Protein AF-A0A942H7T0-F1 (afdb_monomer)

Mean predicted aligned error: 10.89 Å

Foldseek 3Di:
DDDPDVVVVVVVVVVVVVVVVVPPDDPPQQQQKDKDKALDPVVVLCCCQDQFHFPDWAWEWWQDPVRGIIIIIIGGTDGDPDPFGKDKDKFQAPVSVLCCQQCHDVRVQFDFPDKYKEWTPNQQPGIMMMIITTGDPDDRPPCPAFRKDKDKDFLVPPVVVLCVQQVCQPFWAWPDWEWEATHRIIMIITGTGPRDPDDDDHRDRKDKDKDQDPVVVSCCQNVPDPPDRDDDWYWYWYQDPVTIMIMIID

Radius of gyration: 22.3 Å; Cα contacts (8 Å, |Δi|>4): 471; chains: 1; bounding box: 74×63×41 Å

Nearest PDB structures (foldseek):
  1u8s-assembly1_A  TM=2.951E-01  e=4.169E+00  Vibrio cholerae

Sequence (250 aa):
MADNNPAKVEATMKGILLLFLLSSWPPTVNPVWQLAEYPTAAQVLKLLNSKTAPAQFYLATQKTSAGAVVFQVFYQAGVQLSSTPWQVRKAATVTEALDFVNSQGAFAKTPEKEFRICGDAAAIQTPSFWIFYHKYEGRTPEAAKGQWNWQCESFDRPVAVQGFLTRRRDQELLTDVEITGAGDKFHVFYRAPHLYDAPGMPSPVWHWLTRENATGLLEVLNAGHEKHTIQNFRIAAIPEPSGTAFYLFY

Secondary structure (DSSP, 8-state):
-----HHHHHHHHHHHHHHHHHT---------EEEEEESSHHHHHHHHTSTT--SEEEEEEEE-TTS-EEEEEEEE-S----SSPEEEEEESSHHHHHHHHTT-GGGTT--EEEEEEEE-TT-SSS--EEEEEEEPSSS--TT--S-EEEEEEETT-HHHHHHHHHHGGGT---SEEEEEEETTEEEEEEE---TTS-TTPPPP---EEEESSHHHHHHHHHH-BTTB---S-EEEEEEETTEEEEEEE-

Solvent-accessible surface area (backbone atoms only — not comparable to full-atom values): 14127 Å² total; per-residue (Å²): 135,84,85,82,53,67,70,60,54,52,51,50,50,51,54,50,48,49,54,56,60,70,57,55,64,81,71,88,67,74,74,60,63,44,80,49,79,30,76,43,70,69,56,49,44,52,48,57,61,36,93,66,7,44,58,44,73,50,46,29,30,35,45,45,97,88,68,49,52,32,37,42,37,40,30,28,82,42,65,51,85,65,90,56,63,63,46,77,46,79,24,76,33,68,65,55,44,49,30,41,74,56,26,34,82,99,28,64,84,48,48,63,76,47,72,50,56,23,22,33,54,82,25,51,91,58,40,22,32,41,38,38,32,28,60,60,92,69,81,69,62,96,71,70,71,50,68,68,46,75,49,79,42,56,66,92,33,67,64,55,54,35,43,60,67,36,65,33,70,85,73,41,62,71,76,45,76,49,36,19,14,31,20,64,24,38,39,38,38,34,23,42,56,75,86,77,86,70,94,84,70,81,60,63,76,49,46,73,52,76,27,77,37,70,66,64,45,50,51,37,52,60,74,26,56,99,90,39,80,68,84,63,72,38,44,24,27,32,70,46,100,94,43,34,37,33,35,42,38,63

Structure (mmCIF, N/CA/C/O backbone):
data_AF-A0A942H7T0-F1
#
_entry.id   AF-A0A942H7T0-F1
#
loop_
_atom_site.group_PDB
_atom_site.id
_atom_site.type_symbol
_atom_site.label_atom_id
_atom_site.label_alt_id
_atom_site.label_comp_id
_atom_site.label_asym_id
_atom_site.label_entity_id
_atom_site.label_seq_id
_atom_site.pdbx_PDB_ins_code
_atom_site.Cartn_x
_atom_site.Cartn_y
_atom_site.Cartn_z
_atom_site.occupancy
_atom_site.B_iso_or_equiv
_atom_site.auth_seq_id
_atom_site.auth_comp_id
_atom_site.auth_asym_id
_atom_site.auth_atom_id
_atom_site.pdbx_PDB_model_num
ATOM 1 N N . MET A 1 1 ? 53.121 -42.197 -2.150 1.00 38.62 1 MET A N 1
ATOM 2 C CA . MET A 1 1 ? 52.903 -42.119 -3.609 1.00 38.62 1 MET A CA 1
ATOM 3 C C . MET A 1 1 ? 51.414 -41.921 -3.811 1.00 38.62 1 MET A C 1
ATOM 5 O O . MET A 1 1 ? 50.653 -42.772 -3.373 1.00 38.62 1 MET A O 1
ATOM 9 N N . ALA A 1 2 ? 51.006 -40.750 -4.298 1.00 40.69 2 ALA A N 1
ATOM 10 C CA . ALA A 1 2 ? 49.600 -40.433 -4.522 1.00 40.69 2 ALA A CA 1
ATOM 11 C C . ALA A 1 2 ? 49.153 -41.069 -5.843 1.00 40.69 2 ALA A C 1
ATOM 13 O O . ALA A 1 2 ? 49.783 -40.869 -6.880 1.00 40.69 2 ALA A O 1
ATOM 14 N N . ASP A 1 3 ? 48.106 -41.877 -5.758 1.00 38.75 3 ASP A N 1
ATOM 15 C CA . ASP A 1 3 ? 47.579 -42.709 -6.831 1.00 38.75 3 ASP A CA 1
ATOM 16 C C . ASP A 1 3 ? 46.723 -41.843 -7.778 1.00 38.75 3 ASP A C 1
ATOM 18 O O . ASP A 1 3 ? 45.501 -41.752 -7.658 1.00 38.75 3 ASP A O 1
ATOM 22 N N . ASN A 1 4 ? 47.384 -41.115 -8.683 1.00 50.03 4 ASN A N 1
ATOM 23 C CA . ASN A 1 4 ? 46.739 -40.275 -9.695 1.00 50.03 4 ASN A CA 1
ATOM 24 C C . ASN A 1 4 ? 46.276 -41.138 -10.873 1.00 50.03 4 ASN A C 1
ATOM 26 O O . ASN A 1 4 ? 46.884 -41.135 -11.941 1.00 50.03 4 ASN A O 1
ATOM 30 N N . ASN A 1 5 ? 45.196 -41.895 -10.674 1.00 52.47 5 ASN A N 1
ATOM 31 C CA . ASN A 1 5 ? 44.575 -42.659 -11.750 1.00 52.47 5 ASN A CA 1
ATOM 32 C C . ASN A 1 5 ? 43.672 -41.730 -12.598 1.00 52.47 5 ASN A C 1
ATOM 34 O O . ASN A 1 5 ? 42.622 -41.296 -12.107 1.00 52.47 5 ASN A O 1
ATOM 38 N N . PRO A 1 6 ? 44.035 -41.415 -13.858 1.00 53.34 6 PRO A N 1
ATOM 39 C CA . PRO A 1 6 ? 43.314 -40.451 -14.694 1.00 53.34 6 PRO A CA 1
ATOM 40 C C . PRO A 1 6 ? 41.853 -40.852 -14.950 1.00 53.34 6 PRO A C 1
ATOM 42 O O . PRO A 1 6 ? 40.989 -39.983 -15.042 1.00 53.34 6 PRO A O 1
ATOM 45 N N . ALA A 1 7 ? 41.537 -42.152 -14.935 1.00 57.25 7 ALA A N 1
ATOM 46 C CA . ALA A 1 7 ? 40.170 -42.650 -15.095 1.00 57.25 7 ALA A CA 1
ATOM 47 C C . ALA A 1 7 ? 39.246 -42.284 -13.913 1.00 57.25 7 ALA A C 1
ATOM 49 O O . ALA A 1 7 ? 38.051 -42.053 -14.101 1.00 57.25 7 ALA A O 1
ATOM 50 N N . LYS A 1 8 ? 39.790 -42.176 -12.690 1.00 49.25 8 LYS A N 1
ATOM 51 C CA . LYS A 1 8 ? 39.036 -41.713 -11.509 1.00 49.25 8 LYS A CA 1
ATOM 52 C C . LYS A 1 8 ? 38.768 -40.211 -11.565 1.00 49.25 8 LYS A C 1
ATOM 54 O O . LYS A 1 8 ? 37.687 -39.777 -11.169 1.00 49.25 8 LYS A O 1
ATOM 59 N N . VAL A 1 9 ? 39.720 -39.427 -12.073 1.00 55.41 9 VAL A N 1
ATOM 60 C CA . VAL A 1 9 ? 39.567 -37.973 -12.244 1.00 55.41 9 VAL A CA 1
ATOM 61 C C . VAL A 1 9 ? 38.508 -37.672 -13.306 1.00 55.41 9 VAL A C 1
ATOM 63 O O . VAL A 1 9 ? 37.641 -36.831 -13.085 1.00 55.41 9 VAL A O 1
ATOM 66 N N . GLU A 1 10 ? 38.499 -38.425 -14.406 1.00 51.53 10 GLU A N 1
ATOM 67 C CA . GLU A 1 10 ? 37.531 -38.253 -15.490 1.00 51.53 10 GLU A CA 1
ATOM 68 C C . GLU A 1 10 ? 36.105 -38.672 -15.086 1.00 51.53 10 GLU A C 1
ATOM 70 O O . GLU A 1 10 ? 35.141 -37.978 -15.408 1.00 51.53 10 GLU A O 1
ATOM 75 N N . ALA A 1 11 ? 35.957 -39.756 -14.313 1.00 55.91 11 ALA A N 1
ATOM 76 C CA . ALA A 1 11 ? 34.667 -40.167 -13.753 1.00 55.91 11 ALA A CA 1
ATOM 77 C C . ALA A 1 11 ? 34.132 -39.157 -12.722 1.00 55.91 11 ALA A C 1
ATOM 79 O O . ALA A 1 11 ? 32.937 -38.858 -12.707 1.00 55.91 11 ALA A O 1
ATOM 80 N N . THR A 1 12 ? 35.020 -38.579 -11.905 1.00 58.41 12 THR A N 1
ATOM 81 C CA . THR A 1 12 ? 34.663 -37.540 -10.926 1.00 58.41 12 THR A CA 1
ATOM 82 C C . THR A 1 12 ? 34.262 -36.238 -11.628 1.00 58.41 12 THR A C 1
ATOM 84 O O . THR A 1 12 ? 33.247 -35.644 -11.276 1.00 58.41 12 THR A O 1
ATOM 87 N N . MET A 1 13 ? 34.978 -35.831 -12.685 1.00 47.53 13 MET A N 1
ATOM 88 C CA . MET A 1 13 ? 34.599 -34.675 -13.507 1.00 47.53 13 MET A CA 1
ATOM 89 C C . MET A 1 13 ? 33.275 -34.893 -14.240 1.00 47.53 13 MET A C 1
ATOM 91 O O . MET A 1 13 ? 32.454 -33.984 -14.249 1.00 47.53 13 MET A O 1
ATOM 95 N N . LYS A 1 14 ? 33.023 -36.081 -14.806 1.00 54.31 14 LYS A N 1
ATOM 96 C CA . LYS A 1 14 ? 31.743 -36.406 -15.461 1.00 54.31 14 LYS A CA 1
ATOM 97 C C . LYS A 1 14 ? 30.576 -36.430 -14.468 1.00 54.31 14 LYS A C 1
ATOM 99 O O . LYS A 1 14 ? 29.505 -35.934 -14.799 1.00 54.31 14 LYS A O 1
ATOM 104 N N . GLY A 1 15 ? 30.791 -36.921 -13.244 1.00 51.12 15 GLY A N 1
ATOM 105 C CA . GLY A 1 15 ? 29.797 -36.873 -12.165 1.00 51.12 15 GLY A CA 1
ATOM 106 C C . GLY A 1 15 ? 29.480 -35.449 -11.694 1.00 51.12 15 GLY A C 1
ATOM 107 O O . GLY A 1 15 ? 28.312 -35.107 -11.522 1.00 51.12 15 GLY A O 1
ATOM 108 N N . ILE A 1 16 ? 30.499 -34.592 -11.561 1.00 56.66 16 ILE A N 1
ATOM 109 C CA . ILE A 1 16 ? 30.331 -33.171 -11.212 1.00 56.66 16 ILE A CA 1
ATOM 110 C C . ILE A 1 16 ? 29.647 -32.411 -12.357 1.00 56.66 16 ILE A C 1
ATOM 112 O O . ILE A 1 16 ? 28.738 -31.626 -12.104 1.00 56.66 16 ILE A O 1
ATOM 116 N N . LEU A 1 17 ? 30.005 -32.683 -13.616 1.00 47.41 17 LEU A N 1
ATOM 117 C CA . LEU A 1 17 ? 29.359 -32.061 -14.774 1.00 47.41 17 LEU A CA 1
ATOM 118 C C . LEU A 1 17 ? 27.881 -32.467 -14.886 1.00 47.41 17 LEU A C 1
ATOM 120 O O . LEU A 1 17 ? 27.054 -31.627 -15.220 1.00 47.41 17 LEU A O 1
ATOM 124 N N . LEU A 1 18 ? 27.529 -33.718 -14.559 1.00 47.00 18 LEU A N 1
ATOM 125 C CA . LEU A 1 18 ? 26.137 -34.181 -14.530 1.00 47.00 18 LEU A CA 1
ATOM 126 C C . LEU A 1 18 ? 25.330 -33.493 -13.416 1.00 47.00 18 LEU A C 1
ATOM 128 O O . LEU A 1 18 ? 24.175 -33.143 -13.630 1.00 47.00 18 LEU A O 1
ATOM 132 N N . LEU A 1 19 ? 25.944 -33.237 -12.256 1.00 50.59 19 LEU A N 1
ATOM 133 C CA . LEU A 1 19 ? 25.347 -32.454 -11.167 1.00 50.59 19 LEU A CA 1
ATOM 134 C C . LEU A 1 19 ? 25.163 -30.975 -11.543 1.00 50.59 19 LEU A C 1
ATOM 136 O O . LEU A 1 19 ? 24.131 -30.401 -11.211 1.00 50.59 19 LEU A O 1
ATOM 140 N N . PHE A 1 20 ? 26.100 -30.383 -12.293 1.00 49.72 20 PHE A N 1
ATOM 141 C CA . PHE A 1 20 ? 25.974 -29.010 -12.802 1.00 49.72 20 PHE A CA 1
ATOM 142 C C . PHE A 1 20 ? 24.971 -28.878 -13.964 1.00 49.72 20 PHE A C 1
ATOM 144 O O . PHE A 1 20 ? 24.304 -27.851 -14.097 1.00 49.72 20 PHE A O 1
ATOM 151 N N . LEU A 1 21 ? 24.824 -29.917 -14.791 1.00 46.94 21 LEU A N 1
ATOM 152 C CA . LEU A 1 21 ? 23.856 -29.957 -15.893 1.00 46.94 21 LEU A CA 1
ATOM 153 C C . LEU A 1 21 ? 22.440 -30.324 -15.423 1.00 46.94 21 LEU A C 1
ATOM 155 O O . LEU A 1 21 ? 21.484 -29.880 -16.045 1.00 46.94 21 LEU A O 1
ATOM 159 N N . LEU A 1 22 ? 22.290 -31.064 -14.316 1.00 47.03 22 LEU A N 1
ATOM 160 C CA . LEU A 1 22 ? 21.006 -31.270 -13.622 1.00 47.03 22 LEU A CA 1
ATOM 161 C C . LEU A 1 22 ? 20.643 -30.108 -12.684 1.00 47.03 22 LEU A C 1
ATOM 163 O O . LEU A 1 22 ? 19.479 -29.961 -12.324 1.00 47.03 22 LEU A O 1
ATOM 167 N N . SER A 1 23 ? 21.604 -29.242 -12.335 1.00 41.25 23 SER A N 1
ATOM 168 C CA . SER A 1 23 ? 21.331 -27.900 -11.803 1.00 41.25 23 SER A CA 1
ATOM 169 C C . SER A 1 23 ? 21.045 -26.879 -12.908 1.00 41.25 23 SER A C 1
ATOM 171 O O . SER A 1 23 ? 21.189 -25.675 -12.688 1.00 41.25 23 SER A O 1
ATOM 173 N N . SER A 1 24 ? 20.670 -27.350 -14.106 1.00 39.69 24 SER A N 1
ATOM 174 C CA . SER A 1 24 ? 20.042 -26.539 -15.144 1.00 39.69 24 SER A CA 1
ATOM 175 C C . SER A 1 24 ? 18.963 -25.691 -14.495 1.00 39.69 24 SER A C 1
ATOM 177 O O . SER A 1 24 ? 17.989 -26.271 -14.029 1.00 39.69 24 SER A O 1
ATOM 179 N N . TRP A 1 25 ? 19.226 -24.378 -14.450 1.00 39.31 25 TRP A N 1
ATOM 180 C CA . TRP A 1 25 ? 18.348 -23.254 -14.122 1.00 39.31 25 TRP A CA 1
ATOM 181 C C . TRP A 1 25 ? 17.272 -23.558 -13.073 1.00 39.31 25 TRP A C 1
ATOM 183 O O . TRP A 1 25 ? 16.400 -24.377 -13.361 1.00 39.31 25 TRP A O 1
ATOM 193 N N . PRO A 1 26 ? 17.201 -22.859 -11.915 1.00 41.53 26 PRO A N 1
ATOM 194 C CA . PRO A 1 26 ? 15.961 -22.933 -11.153 1.00 41.53 26 PRO A CA 1
ATOM 195 C C . PRO A 1 26 ? 14.835 -22.654 -12.157 1.00 41.53 26 PRO A C 1
ATOM 197 O O . PRO A 1 26 ? 14.952 -21.666 -12.898 1.00 41.53 26 PRO A O 1
ATOM 200 N N . PRO A 1 27 ? 13.814 -23.534 -12.281 1.00 40.66 27 PRO A N 1
ATOM 201 C CA . PRO A 1 27 ? 12.645 -23.164 -13.053 1.00 40.66 27 PRO A CA 1
ATOM 202 C C . PRO A 1 27 ? 12.274 -21.773 -12.559 1.00 40.66 27 PRO A C 1
ATOM 204 O O . PRO A 1 27 ? 12.445 -21.482 -11.372 1.00 40.66 27 PRO A O 1
ATOM 207 N N . THR A 1 28 ? 11.883 -20.878 -13.454 1.00 42.56 28 THR A N 1
ATOM 208 C CA . THR A 1 28 ? 11.327 -19.582 -13.077 1.00 42.56 28 THR A CA 1
ATOM 209 C C . THR A 1 28 ? 10.056 -19.885 -12.282 1.00 42.56 28 THR A C 1
ATOM 211 O O . THR A 1 28 ? 8.956 -19.939 -12.822 1.00 42.56 28 THR A O 1
ATOM 214 N N . VAL A 1 29 ? 10.221 -20.241 -11.007 1.00 53.09 29 VAL A N 1
ATOM 215 C CA . VAL A 1 29 ? 9.149 -20.537 -10.080 1.00 53.09 29 VAL A CA 1
ATOM 216 C C . VAL A 1 29 ? 8.538 -19.177 -9.870 1.00 53.09 29 VAL A C 1
ATOM 218 O O . VAL A 1 29 ? 9.183 -18.288 -9.309 1.00 53.09 29 VAL A O 1
ATOM 221 N N . ASN A 1 30 ? 7.333 -18.994 -10.407 1.00 58.78 30 ASN A N 1
ATOM 222 C CA . ASN A 1 30 ? 6.549 -17.814 -10.103 1.00 58.78 30 ASN A CA 1
ATOM 223 C C . ASN A 1 30 ? 6.570 -17.652 -8.583 1.00 58.78 30 ASN A C 1
ATOM 225 O O . ASN A 1 30 ? 6.281 -18.618 -7.866 1.00 58.78 30 ASN A O 1
ATOM 229 N N . PRO A 1 31 ? 6.992 -16.489 -8.078 1.00 70.94 31 PRO A N 1
ATOM 230 C CA . PRO A 1 31 ? 7.133 -16.337 -6.653 1.00 70.94 31 PRO A CA 1
ATOM 231 C C . PRO A 1 31 ? 5.746 -16.458 -6.020 1.00 70.94 31 PRO A C 1
ATOM 233 O O . PRO A 1 31 ? 4.804 -15.773 -6.416 1.00 70.94 31 PRO A O 1
ATOM 236 N N . VAL A 1 32 ? 5.617 -17.387 -5.073 1.00 87.25 32 VAL A N 1
ATOM 237 C CA . VAL A 1 32 ? 4.335 -17.690 -4.437 1.00 87.25 32 VAL A CA 1
ATOM 238 C C . VAL A 1 32 ? 4.041 -16.609 -3.408 1.00 87.25 32 VAL A C 1
ATOM 240 O O . VAL A 1 32 ? 4.730 -16.491 -2.389 1.00 87.25 32 VAL A O 1
ATOM 243 N N . TRP A 1 33 ? 3.008 -15.824 -3.686 1.00 92.12 33 TRP A N 1
ATOM 244 C CA . TRP A 1 33 ? 2.463 -14.840 -2.772 1.00 92.12 33 TRP A CA 1
ATOM 245 C C . TRP A 1 33 ? 1.631 -15.524 -1.691 1.00 92.12 33 TRP A C 1
ATOM 247 O O . TRP A 1 33 ? 0.900 -16.488 -1.935 1.00 92.12 33 TRP A O 1
ATOM 257 N N . GLN A 1 34 ? 1.726 -14.979 -0.487 1.00 94.31 34 GLN A N 1
ATOM 258 C CA . GLN A 1 34 ? 0.955 -15.339 0.692 1.00 94.31 34 GLN A CA 1
ATOM 259 C C . GLN A 1 34 ? 0.197 -14.108 1.185 1.00 94.31 34 GLN A C 1
ATOM 261 O O . GLN A 1 34 ? 0.594 -12.972 0.918 1.00 94.31 34 GLN A O 1
ATOM 266 N N . LEU A 1 35 ? -0.890 -14.344 1.913 1.00 95.94 35 LEU A N 1
ATOM 267 C CA . LEU A 1 35 ? -1.692 -13.307 2.547 1.00 95.94 35 LEU A CA 1
ATOM 268 C C . LEU A 1 35 ? -1.713 -13.550 4.053 1.00 95.94 35 LEU A C 1
ATOM 270 O O . LEU A 1 35 ? -2.002 -14.660 4.499 1.00 95.94 35 LEU A O 1
ATOM 274 N N . ALA A 1 36 ? -1.433 -12.505 4.821 1.00 95.44 36 ALA A N 1
ATOM 275 C CA . ALA A 1 36 ? -1.623 -12.494 6.262 1.00 95.44 36 ALA A CA 1
ATOM 276 C C . ALA A 1 36 ? -2.422 -11.263 6.680 1.00 95.44 36 ALA A C 1
ATOM 278 O O . ALA A 1 36 ? -2.250 -10.175 6.130 1.00 95.44 36 ALA A O 1
ATOM 279 N N . GLU A 1 37 ? -3.263 -11.447 7.691 1.00 96.00 37 GLU A N 1
ATOM 280 C CA . GLU A 1 37 ? -4.061 -10.383 8.282 1.00 96.00 37 GLU A CA 1
ATOM 281 C C . GLU A 1 37 ? -3.507 -10.021 9.660 1.00 96.00 37 GLU A C 1
ATOM 283 O O . GLU A 1 37 ? -3.249 -10.898 10.490 1.00 96.00 37 GLU A O 1
ATOM 288 N N . TYR A 1 38 ? -3.344 -8.722 9.916 1.00 96.62 38 TYR A N 1
ATOM 289 C CA . TYR A 1 38 ? -2.887 -8.217 11.206 1.00 96.62 38 TYR A CA 1
ATOM 290 C C . TYR A 1 38 ? -3.786 -7.091 11.728 1.00 96.62 38 TYR A C 1
ATOM 292 O O . TYR A 1 38 ? -3.994 -6.104 11.029 1.00 96.62 38 TYR A O 1
ATOM 300 N N . PRO A 1 39 ? -4.260 -7.144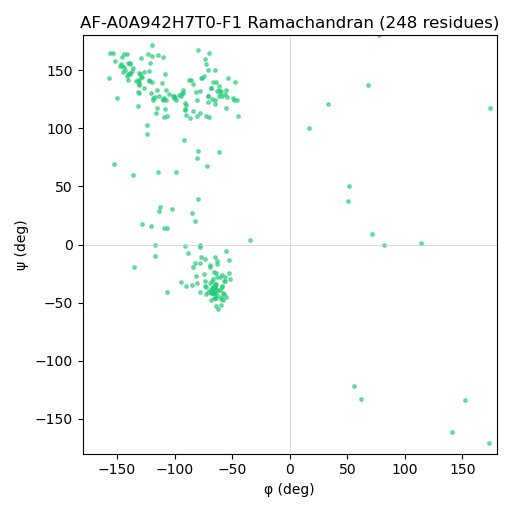 12.983 1.00 95.38 39 PRO A N 1
ATOM 301 C CA . PRO A 1 39 ? -5.057 -6.074 13.586 1.00 95.38 39 PRO A CA 1
ATOM 302 C C . PRO A 1 39 ? -4.278 -4.782 13.869 1.00 95.38 39 PRO A C 1
ATOM 304 O O . PRO A 1 39 ? -4.888 -3.747 14.117 1.00 95.38 39 PRO A O 1
ATOM 307 N N . THR A 1 40 ? -2.939 -4.809 13.904 1.00 96.06 40 THR A N 1
ATOM 308 C CA . THR A 1 40 ? -2.143 -3.617 14.239 1.00 96.06 40 THR A CA 1
ATOM 309 C C . THR A 1 40 ? -0.853 -3.520 13.436 1.00 96.06 40 THR A C 1
ATOM 311 O O . THR A 1 40 ? -0.211 -4.524 13.124 1.00 96.06 40 THR A O 1
ATOM 314 N N . ALA A 1 41 ? -0.405 -2.284 13.199 1.00 95.81 41 ALA A N 1
ATOM 315 C CA . ALA A 1 41 ? 0.883 -2.000 12.571 1.00 95.81 41 ALA A CA 1
ATOM 316 C C . ALA A 1 41 ? 2.072 -2.614 13.337 1.00 95.81 41 ALA A C 1
ATOM 318 O O . ALA A 1 41 ? 3.056 -3.031 12.733 1.00 95.81 41 ALA A O 1
ATOM 319 N N . ALA A 1 42 ? 1.975 -2.729 14.666 1.00 96.38 42 ALA A N 1
ATOM 320 C CA . ALA A 1 42 ? 3.005 -3.362 15.488 1.00 96.38 42 ALA A CA 1
ATOM 321 C C . ALA A 1 42 ? 3.160 -4.862 15.185 1.00 96.38 42 ALA A C 1
ATOM 323 O O . ALA A 1 42 ? 4.273 -5.389 15.204 1.00 96.38 42 ALA A O 1
ATOM 324 N N . GLN A 1 43 ? 2.063 -5.560 14.879 1.00 97.12 43 GLN A N 1
ATOM 325 C CA . GLN A 1 43 ? 2.132 -6.966 14.483 1.00 97.12 43 GLN A CA 1
ATOM 326 C C . GLN A 1 43 ? 2.686 -7.135 13.066 1.00 97.12 43 GLN A C 1
ATOM 328 O O . GLN A 1 43 ? 3.489 -8.042 12.849 1.00 97.12 43 GLN A O 1
ATOM 333 N N . VAL A 1 44 ? 2.364 -6.216 12.147 1.00 96.44 44 VAL A N 1
ATOM 334 C CA . VAL A 1 44 ? 3.025 -6.151 10.833 1.00 96.44 44 VAL A CA 1
ATOM 335 C C . VAL A 1 44 ? 4.535 -5.968 11.016 1.00 96.44 44 VAL A C 1
ATOM 337 O O . VAL A 1 44 ? 5.314 -6.743 10.474 1.00 96.44 44 VAL A O 1
ATOM 340 N N . LEU A 1 45 ? 4.977 -5.035 11.869 1.00 94.88 45 LEU A N 1
ATOM 341 C CA . LEU A 1 45 ? 6.405 -4.862 12.171 1.00 94.88 45 LEU A CA 1
ATOM 342 C C . LEU A 1 45 ? 7.060 -6.113 12.758 1.00 94.88 45 LEU A C 1
ATOM 344 O O . LEU A 1 45 ? 8.224 -6.382 12.466 1.00 94.88 45 LEU A O 1
ATOM 348 N N . LYS A 1 46 ? 6.338 -6.884 13.577 1.00 93.94 46 LYS A N 1
ATOM 349 C CA . LYS A 1 46 ? 6.848 -8.151 14.108 1.00 93.94 46 LYS A CA 1
ATOM 350 C C . LYS A 1 46 ? 7.100 -9.167 12.991 1.00 93.94 46 LYS A C 1
ATOM 352 O O . LYS A 1 46 ? 8.107 -9.866 13.060 1.00 93.94 46 LYS A O 1
ATOM 357 N N . LEU A 1 47 ? 6.233 -9.238 11.976 1.00 92.44 47 LEU A N 1
ATOM 358 C CA . LEU A 1 47 ? 6.468 -10.055 10.779 1.00 92.44 47 LEU A CA 1
ATOM 359 C C . LEU A 1 47 ? 7.692 -9.546 10.005 1.00 92.44 47 LEU A C 1
ATOM 361 O O . LEU A 1 47 ? 8.611 -10.323 9.739 1.00 92.44 47 LEU A O 1
ATOM 365 N N . LEU A 1 48 ? 7.713 -8.250 9.679 1.00 91.69 48 LEU A N 1
ATOM 366 C CA . LEU A 1 48 ? 8.746 -7.634 8.837 1.00 91.69 48 LEU A CA 1
ATOM 367 C C . LEU A 1 48 ? 10.150 -7.680 9.457 1.00 91.69 48 LEU A C 1
ATOM 369 O O . LEU A 1 48 ? 11.137 -7.654 8.734 1.00 91.69 48 LEU A O 1
ATOM 373 N N . ASN A 1 49 ? 10.246 -7.778 10.784 1.00 90.88 49 ASN A N 1
ATOM 374 C CA . ASN A 1 49 ? 11.508 -7.887 11.522 1.00 90.88 49 ASN A CA 1
ATOM 375 C C . ASN A 1 49 ? 11.765 -9.300 12.077 1.00 90.88 49 ASN A C 1
ATOM 377 O O . ASN A 1 49 ? 12.598 -9.486 12.967 1.00 90.88 49 ASN A O 1
ATOM 381 N N . SER A 1 50 ? 11.020 -10.305 11.612 1.00 88.50 50 SER A N 1
ATOM 382 C CA . SER A 1 50 ? 11.200 -11.688 12.056 1.00 88.50 50 SER A CA 1
ATOM 383 C C . SER A 1 50 ? 12.382 -12.370 11.357 1.00 88.50 50 SER A C 1
ATOM 385 O O . SER A 1 50 ? 12.878 -11.920 10.330 1.00 88.50 50 SER A O 1
ATOM 387 N N . LYS A 1 51 ? 12.805 -13.533 11.872 1.00 82.44 51 LYS A N 1
ATOM 388 C CA . LYS A 1 51 ? 13.796 -14.392 11.191 1.00 82.44 51 LYS A CA 1
ATOM 389 C C . LYS A 1 51 ? 13.305 -14.932 9.841 1.00 82.44 51 LYS A C 1
ATOM 391 O O . LYS A 1 51 ? 14.108 -15.415 9.054 1.00 82.44 51 LYS A O 1
ATOM 396 N N . THR A 1 52 ? 11.999 -14.869 9.599 1.00 82.62 52 THR A N 1
ATOM 397 C CA . THR A 1 52 ? 11.327 -15.263 8.356 1.00 82.62 52 THR A CA 1
ATOM 398 C C . THR A 1 52 ? 10.743 -14.031 7.656 1.00 82.62 52 THR A C 1
ATOM 400 O O . THR A 1 52 ? 9.661 -14.111 7.076 1.00 82.62 52 THR A O 1
ATOM 403 N N . ALA A 1 53 ? 11.402 -12.872 7.797 1.00 85.50 53 ALA A N 1
ATOM 404 C CA . ALA A 1 53 ? 10.958 -11.612 7.215 1.00 85.50 53 ALA A CA 1
ATOM 405 C C . ALA A 1 53 ? 10.778 -11.748 5.696 1.00 85.50 53 ALA A C 1
ATOM 407 O O . ALA A 1 53 ? 11.711 -12.208 5.028 1.00 85.50 53 ALA A O 1
ATOM 408 N N . PRO A 1 54 ? 9.627 -11.326 5.142 1.00 88.62 54 PRO A N 1
ATOM 409 C CA . PRO A 1 54 ? 9.357 -11.469 3.721 1.00 88.62 54 PRO A CA 1
ATOM 410 C C . PRO A 1 54 ? 10.450 -10.882 2.832 1.00 88.62 54 PRO A C 1
ATOM 412 O O . PRO A 1 54 ? 10.982 -9.821 3.136 1.00 88.62 54 PRO A O 1
ATOM 415 N N . ALA A 1 55 ? 10.736 -11.533 1.701 1.00 86.19 55 ALA A N 1
ATOM 416 C CA . ALA A 1 55 ? 11.644 -10.974 0.694 1.00 86.19 55 ALA A CA 1
ATOM 417 C C . ALA A 1 55 ? 11.032 -9.753 -0.012 1.00 86.19 55 ALA A C 1
ATOM 419 O O . ALA A 1 55 ? 11.743 -8.828 -0.395 1.00 86.19 55 ALA A O 1
ATOM 420 N N . GLN A 1 56 ? 9.710 -9.774 -0.181 1.00 88.75 56 GLN A N 1
ATOM 421 C CA . GLN A 1 56 ? 8.906 -8.683 -0.714 1.00 88.75 56 GLN A CA 1
ATOM 422 C C . GLN A 1 56 ? 7.560 -8.662 -0.005 1.00 88.75 56 GLN A C 1
ATOM 424 O O . GLN A 1 56 ? 7.028 -9.715 0.359 1.00 88.75 56 GLN A O 1
ATOM 429 N N . PHE A 1 57 ? 6.989 -7.471 0.148 1.00 92.75 57 PHE A N 1
ATOM 430 C CA . PHE A 1 57 ? 5.627 -7.322 0.632 1.00 92.75 57 PHE A CA 1
ATOM 431 C C . PHE A 1 57 ? 4.960 -6.048 0.108 1.00 92.75 57 PHE A C 1
ATOM 433 O O . PHE A 1 57 ? 5.620 -5.066 -0.248 1.00 92.75 57 PHE A O 1
ATOM 440 N N . TYR A 1 58 ? 3.632 -6.089 0.120 1.00 94.38 58 TYR A N 1
ATOM 441 C CA . TYR A 1 58 ? 2.724 -4.985 -0.141 1.00 94.38 58 TYR A CA 1
ATOM 442 C C . TYR A 1 58 ? 1.608 -5.001 0.898 1.00 94.38 58 TYR A C 1
ATOM 444 O O . TYR A 1 58 ? 1.268 -6.045 1.463 1.00 94.38 58 TYR A O 1
ATOM 452 N N . LEU A 1 59 ? 1.062 -3.824 1.178 1.00 94.69 59 LEU A N 1
ATOM 453 C CA . LEU A 1 59 ? 0.146 -3.610 2.285 1.00 94.69 59 LEU A CA 1
ATOM 454 C C . LEU A 1 59 ? -1.112 -2.916 1.789 1.00 94.69 59 LEU A C 1
ATOM 456 O O . LEU A 1 59 ? -1.051 -2.000 0.977 1.00 94.69 59 LEU A O 1
ATOM 460 N N . ALA A 1 60 ? -2.233 -3.288 2.377 1.00 95.69 60 ALA A N 1
ATOM 461 C CA . ALA A 1 60 ? -3.473 -2.542 2.303 1.00 95.69 60 ALA A CA 1
ATOM 462 C C . ALA A 1 60 ? -4.126 -2.550 3.684 1.00 95.69 60 ALA A C 1
ATOM 464 O O . ALA A 1 60 ? -3.873 -3.453 4.482 1.00 95.69 60 ALA A O 1
ATOM 465 N N . THR A 1 61 ? -4.969 -1.565 3.984 1.00 94.69 61 THR A N 1
ATOM 466 C CA . THR A 1 61 ? -5.855 -1.667 5.147 1.00 94.69 61 THR A CA 1
ATOM 467 C C . THR A 1 61 ? -7.286 -1.871 4.691 1.00 94.69 61 THR A C 1
ATOM 469 O O . THR A 1 61 ? -7.705 -1.388 3.642 1.00 94.69 61 THR A O 1
ATOM 472 N N . GLN A 1 62 ? -8.032 -2.620 5.487 1.00 91.94 62 GLN A N 1
ATOM 473 C CA . GLN A 1 62 ? -9.427 -2.931 5.245 1.00 91.94 62 GLN A CA 1
ATOM 474 C C . GLN A 1 62 ? -10.217 -2.661 6.512 1.00 91.94 62 GLN A C 1
ATOM 476 O O . GLN A 1 62 ? -9.772 -2.997 7.609 1.00 91.94 62 GLN A O 1
ATOM 481 N N . LYS A 1 63 ? -11.418 -2.105 6.352 1.00 88.38 63 LYS A N 1
ATOM 482 C CA . LYS A 1 63 ? -12.411 -2.080 7.421 1.00 88.38 63 LYS A CA 1
ATOM 483 C C . LYS A 1 63 ? -13.283 -3.326 7.290 1.00 88.38 63 LYS A C 1
ATOM 485 O O . LYS A 1 63 ? -13.943 -3.522 6.272 1.00 88.38 63 LYS A O 1
ATOM 490 N N . THR A 1 64 ? -13.245 -4.198 8.289 1.00 85.44 64 THR A N 1
ATOM 491 C CA . THR A 1 64 ? -14.042 -5.428 8.313 1.00 85.44 64 THR A CA 1
ATOM 492 C C . THR A 1 64 ? -15.522 -5.104 8.506 1.00 85.44 64 THR A C 1
ATOM 494 O O . THR A 1 64 ? -15.887 -4.006 8.933 1.00 85.44 64 THR A O 1
ATOM 497 N N . SER A 1 65 ? -16.397 -6.078 8.245 1.00 82.25 65 SER A N 1
ATOM 498 C CA . SER A 1 65 ? -17.839 -5.949 8.501 1.00 82.25 65 SER A CA 1
ATOM 499 C C . SER A 1 65 ? -18.165 -5.669 9.975 1.00 82.25 65 SER A C 1
ATOM 501 O O . SER A 1 65 ? -19.161 -5.017 10.271 1.00 82.25 65 SER A O 1
ATOM 503 N N . ALA A 1 66 ? -17.293 -6.090 10.898 1.00 84.31 66 ALA A N 1
ATOM 504 C CA . ALA A 1 66 ? -17.370 -5.770 12.324 1.00 84.31 66 ALA A CA 1
ATOM 505 C C . ALA A 1 66 ? -16.870 -4.349 12.668 1.00 84.31 66 ALA A C 1
ATOM 507 O O . ALA A 1 66 ? -16.861 -3.957 13.832 1.00 84.31 66 ALA A O 1
ATOM 508 N N . GLY A 1 67 ? -16.423 -3.575 11.675 1.00 83.56 67 GLY A N 1
ATOM 509 C CA . GLY A 1 67 ? -15.928 -2.208 11.832 1.00 83.56 67 GLY A CA 1
ATOM 510 C C . GLY A 1 67 ? -14.473 -2.093 12.289 1.00 83.56 67 GLY A C 1
ATOM 511 O O . GLY A 1 67 ? -13.981 -0.970 12.411 1.00 83.56 67 GLY A O 1
ATOM 512 N N . ALA A 1 68 ? -13.776 -3.211 12.512 1.00 88.94 68 ALA A N 1
ATOM 513 C CA . ALA A 1 68 ? -12.357 -3.217 12.857 1.00 88.94 68 ALA A CA 1
ATOM 514 C C . ALA A 1 68 ? -11.496 -2.909 11.627 1.00 88.94 68 ALA A C 1
ATOM 516 O O . ALA A 1 68 ? -11.823 -3.331 10.521 1.00 88.94 68 ALA A O 1
ATOM 517 N N . VAL A 1 69 ? -10.381 -2.206 11.817 1.00 90.81 69 VAL A N 1
ATOM 518 C CA . VAL A 1 69 ? -9.381 -2.024 10.759 1.00 90.81 69 VAL A CA 1
ATOM 519 C C . VAL A 1 69 ? -8.317 -3.101 10.880 1.00 90.81 69 VAL A C 1
ATOM 521 O O . VAL A 1 69 ? -7.767 -3.311 11.960 1.00 90.81 69 VAL A O 1
ATOM 524 N N . VAL A 1 70 ? -8.022 -3.760 9.765 1.00 95.38 70 VAL A N 1
ATOM 525 C CA . VAL A 1 70 ? -6.986 -4.786 9.656 1.00 95.38 70 VAL A CA 1
ATOM 526 C C . VAL A 1 70 ? -6.029 -4.451 8.521 1.00 95.38 70 VAL A C 1
ATOM 528 O O . VAL A 1 70 ? -6.410 -3.848 7.518 1.00 95.38 70 VAL A O 1
ATOM 531 N N . PHE A 1 71 ? -4.772 -4.839 8.688 1.00 97.12 71 PHE A N 1
ATOM 532 C CA . PHE A 1 71 ? -3.739 -4.783 7.667 1.00 97.12 71 PHE A CA 1
ATOM 533 C C . PHE A 1 71 ? -3.749 -6.098 6.896 1.00 97.12 71 PHE A C 1
ATOM 535 O O . PHE A 1 71 ? -3.516 -7.154 7.482 1.00 97.12 71 PHE A O 1
ATOM 542 N N . GLN A 1 72 ? -3.976 -6.016 5.591 1.00 97.19 72 GLN A N 1
ATOM 543 C CA . GLN A 1 72 ? -3.772 -7.111 4.655 1.00 97.19 72 GLN A CA 1
ATOM 544 C C . GLN A 1 72 ? -2.341 -7.022 4.126 1.00 97.19 72 GLN A C 1
ATOM 546 O O . GLN A 1 72 ? -1.965 -6.037 3.485 1.00 97.19 72 GLN A O 1
ATOM 551 N N . VAL A 1 73 ? -1.531 -8.033 4.432 1.00 96.75 73 VAL A N 1
ATOM 552 C CA . VAL A 1 73 ? -0.122 -8.115 4.043 1.00 96.75 73 VAL A CA 1
ATOM 553 C C . VAL A 1 73 ? 0.017 -9.189 2.980 1.00 96.75 73 VAL A C 1
ATOM 555 O O . VAL A 1 73 ? -0.096 -10.379 3.271 1.00 96.75 73 VAL A O 1
ATOM 558 N N . PHE A 1 74 ? 0.282 -8.758 1.752 1.00 95.69 74 PHE A N 1
ATOM 559 C CA . PHE A 1 74 ? 0.628 -9.630 0.637 1.00 95.69 74 PHE A CA 1
ATOM 560 C C . PHE A 1 74 ? 2.137 -9.763 0.619 1.00 95.69 74 PHE A C 1
ATOM 562 O O . PHE A 1 74 ? 2.828 -8.750 0.532 1.00 95.69 74 PHE A O 1
ATOM 569 N N . TYR A 1 75 ? 2.669 -10.972 0.727 1.00 93.56 75 TYR A N 1
ATOM 570 C CA . TYR A 1 75 ? 4.108 -11.142 0.869 1.00 93.56 75 TYR A CA 1
ATOM 571 C C . TYR A 1 75 ? 4.640 -12.400 0.197 1.00 93.56 75 TYR A C 1
ATOM 573 O O . TYR A 1 75 ? 3.940 -13.398 0.053 1.00 93.56 75 TYR A O 1
ATOM 581 N N . GLN A 1 76 ? 5.910 -12.355 -0.188 1.00 90.38 76 GLN A N 1
ATOM 582 C CA . GLN A 1 76 ? 6.655 -13.516 -0.655 1.00 90.38 76 GLN A CA 1
ATOM 583 C C . GLN A 1 76 ? 7.536 -14.024 0.478 1.00 90.38 76 GLN A C 1
ATOM 585 O O . GLN A 1 76 ? 8.328 -13.269 1.056 1.00 90.38 76 GLN A O 1
ATOM 590 N N . ALA A 1 77 ? 7.403 -15.311 0.793 1.00 82.38 77 ALA A N 1
ATOM 591 C CA . ALA A 1 77 ? 8.279 -15.942 1.765 1.00 82.38 77 ALA A CA 1
ATOM 592 C C . ALA A 1 77 ? 9.731 -15.893 1.276 1.00 82.38 77 ALA A C 1
ATOM 594 O O . ALA A 1 77 ? 10.037 -16.144 0.112 1.00 82.38 77 ALA A O 1
ATOM 595 N N . GLY A 1 78 ? 10.629 -15.567 2.190 1.00 74.38 78 GLY A N 1
ATOM 596 C CA . GLY A 1 78 ? 12.053 -15.460 1.940 1.00 74.38 78 GLY A CA 1
ATOM 597 C C . GLY A 1 78 ? 12.732 -14.908 3.180 1.00 74.38 78 GLY A C 1
ATOM 598 O O . GLY A 1 78 ? 12.110 -14.823 4.235 1.00 74.38 78 GLY A O 1
ATOM 599 N N . VAL A 1 79 ? 14.008 -14.566 3.061 1.00 65.44 79 VAL A N 1
ATOM 600 C CA . VAL A 1 79 ? 14.734 -13.853 4.112 1.00 65.44 79 VAL A CA 1
ATOM 601 C C . VAL A 1 79 ? 15.298 -12.597 3.472 1.00 65.44 79 VAL A C 1
ATOM 603 O O . VAL A 1 79 ? 16.290 -12.663 2.744 1.00 65.44 79 VAL A O 1
ATOM 606 N N . GLN A 1 80 ? 14.663 -11.450 3.715 1.00 62.69 80 GLN A N 1
ATOM 607 C CA . GLN A 1 80 ? 15.288 -10.171 3.389 1.00 62.69 80 GLN A CA 1
ATOM 608 C C . GLN A 1 80 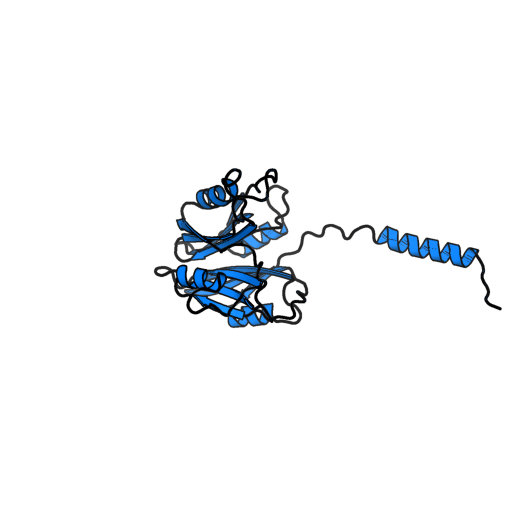? 16.403 -9.915 4.410 1.00 62.69 80 GLN A C 1
ATOM 610 O O . GLN A 1 80 ? 16.154 -9.679 5.588 1.00 62.69 80 GLN A O 1
ATOM 615 N N . LEU A 1 81 ? 17.656 -9.974 3.957 1.00 55.22 81 LEU A N 1
ATOM 616 C CA . LEU A 1 81 ? 18.854 -9.750 4.777 1.00 55.22 81 LEU A CA 1
ATOM 617 C C . LEU A 1 81 ? 19.134 -8.251 4.999 1.00 55.22 81 LEU A C 1
ATOM 619 O O . LEU A 1 81 ? 20.286 -7.820 4.939 1.00 55.22 81 LEU A O 1
ATOM 623 N N . SER A 1 82 ? 18.101 -7.426 5.201 1.00 63.53 82 SER A N 1
ATOM 624 C CA . SER A 1 82 ? 18.349 -6.029 5.566 1.00 63.53 82 SER A CA 1
ATOM 625 C C . SER A 1 82 ? 18.887 -5.985 6.994 1.00 63.53 82 SER A C 1
ATOM 627 O O . SER A 1 82 ? 18.247 -6.481 7.918 1.00 63.53 82 SER A O 1
ATOM 629 N N . SER A 1 83 ? 20.070 -5.398 7.183 1.00 67.50 83 SER A N 1
ATOM 630 C CA . SER A 1 83 ? 20.628 -5.163 8.519 1.00 67.50 83 SER A CA 1
ATOM 631 C C . SER A 1 83 ? 19.846 -4.101 9.292 1.00 67.50 83 SER A C 1
ATOM 633 O O . SER A 1 83 ? 19.945 -4.041 10.514 1.00 67.50 83 SER A O 1
ATOM 635 N N . THR A 1 84 ? 19.066 -3.273 8.591 1.00 79.44 84 THR A N 1
ATOM 636 C CA . THR A 1 84 ? 18.243 -2.232 9.197 1.00 79.44 84 THR A CA 1
ATOM 637 C C . THR A 1 84 ? 16.837 -2.767 9.462 1.00 79.44 84 THR A C 1
ATOM 639 O O . THR A 1 84 ? 16.228 -3.330 8.555 1.00 79.44 84 THR A O 1
ATOM 642 N N . PRO A 1 85 ? 16.277 -2.597 10.671 1.00 87.25 85 PRO A N 1
ATOM 643 C CA . PRO A 1 85 ? 14.909 -3.017 10.950 1.00 87.25 85 PRO A CA 1
ATOM 644 C C . PRO A 1 85 ? 13.891 -2.110 10.246 1.00 87.25 85 PRO A C 1
ATOM 646 O O . PRO A 1 85 ? 14.124 -0.912 10.044 1.00 87.25 85 PRO A O 1
ATOM 649 N N . TRP A 1 86 ? 12.740 -2.679 9.896 1.00 91.25 86 TRP A N 1
ATOM 650 C CA . TRP A 1 86 ? 11.548 -1.934 9.502 1.00 91.25 86 TRP A CA 1
ATOM 651 C C . TRP A 1 86 ? 11.000 -1.151 10.694 1.00 91.25 86 TRP A C 1
ATOM 653 O O . TRP A 1 86 ? 10.937 -1.653 11.820 1.00 91.25 86 TRP A O 1
ATOM 663 N N . GLN A 1 87 ? 10.557 0.071 10.426 1.00 92.56 87 GLN A N 1
ATOM 664 C CA . GLN A 1 87 ? 9.865 0.956 11.358 1.00 92.56 87 GLN A CA 1
ATOM 665 C C . GLN A 1 87 ? 8.512 1.355 10.772 1.00 92.56 87 GLN A C 1
ATOM 667 O O . GLN A 1 87 ? 8.270 1.166 9.581 1.00 92.56 87 GLN A O 1
ATOM 672 N N . VAL A 1 88 ? 7.618 1.886 11.608 1.00 95.25 88 VAL A N 1
ATOM 673 C CA . VAL A 1 88 ? 6.310 2.369 11.161 1.00 95.25 88 VAL A CA 1
ATOM 674 C C . VAL A 1 88 ? 6.019 3.754 11.714 1.00 95.25 88 VAL A C 1
ATOM 676 O O . VAL A 1 88 ? 6.323 4.053 12.870 1.00 95.25 88 VAL A O 1
ATOM 679 N N . ARG A 1 89 ? 5.392 4.585 10.887 1.00 94.25 89 ARG A N 1
ATOM 680 C CA . ARG A 1 89 ? 4.862 5.894 11.256 1.00 94.25 89 ARG A CA 1
ATOM 681 C C . ARG A 1 89 ? 3.429 6.029 10.759 1.00 94.25 89 ARG A C 1
ATOM 683 O O . ARG A 1 89 ? 3.086 5.500 9.707 1.00 94.25 89 ARG A O 1
ATOM 690 N N . LYS A 1 90 ? 2.608 6.770 11.503 1.00 95.62 90 LYS A N 1
ATOM 691 C CA . LYS A 1 90 ? 1.331 7.278 11.004 1.00 95.62 90 LYS A CA 1
ATOM 692 C C . LYS A 1 90 ? 1.492 8.745 10.615 1.00 95.62 90 LYS A C 1
ATOM 694 O O . LYS A 1 90 ? 1.975 9.521 11.434 1.00 95.62 90 LYS A O 1
ATOM 699 N N . ALA A 1 91 ? 1.095 9.098 9.401 1.00 95.25 91 ALA A N 1
ATOM 700 C CA . ALA A 1 91 ? 0.993 10.468 8.919 1.00 95.25 91 ALA A CA 1
ATOM 701 C C . ALA A 1 91 ? -0.486 10.868 8.871 1.00 95.25 91 ALA A C 1
ATOM 703 O O . ALA A 1 91 ? -1.317 10.139 8.327 1.00 95.25 91 ALA A O 1
ATOM 704 N N . ALA A 1 92 ? -0.830 12.012 9.453 1.00 94.81 92 ALA A N 1
ATOM 705 C CA . ALA A 1 92 ? -2.201 12.504 9.544 1.00 94.81 92 ALA A CA 1
ATOM 706 C C . ALA A 1 92 ? -2.706 13.127 8.236 1.00 94.81 92 ALA A C 1
ATOM 708 O O . ALA A 1 92 ? -3.906 13.331 8.087 1.00 94.81 92 ALA A O 1
ATOM 709 N N . THR A 1 93 ? -1.800 13.454 7.311 1.00 93.62 93 THR A N 1
ATOM 710 C CA . THR A 1 93 ? -2.118 14.064 6.018 1.00 93.62 93 THR A CA 1
ATOM 711 C C . THR A 1 93 ? -1.185 13.545 4.932 1.00 93.62 93 THR A C 1
ATOM 713 O O . THR A 1 93 ? -0.113 13.006 5.215 1.00 93.62 93 THR A O 1
ATOM 716 N N . VAL A 1 94 ? -1.571 13.758 3.674 1.00 92.19 94 VAL A N 1
ATOM 717 C CA . VAL A 1 94 ? -0.712 13.450 2.525 1.00 92.19 94 VAL A CA 1
ATOM 718 C C . VAL A 1 94 ? 0.546 14.318 2.501 1.00 92.19 94 VAL A C 1
ATOM 720 O O . VAL A 1 94 ? 1.609 13.821 2.153 1.00 92.19 94 VAL A O 1
ATOM 723 N N . THR A 1 95 ? 0.455 15.579 2.938 1.00 92.00 95 THR A N 1
ATOM 724 C CA . THR A 1 95 ? 1.613 16.473 3.054 1.00 92.00 95 THR A CA 1
ATOM 725 C C . THR A 1 95 ? 2.598 15.958 4.091 1.00 92.00 95 THR A C 1
ATOM 727 O O . THR A 1 95 ? 3.778 15.865 3.795 1.00 92.00 95 THR A O 1
ATOM 730 N N . GLU A 1 96 ? 2.129 15.538 5.271 1.00 93.56 96 GLU A N 1
ATOM 731 C CA . GLU A 1 96 ? 3.017 14.941 6.276 1.00 93.56 96 GLU A CA 1
ATOM 732 C C . GLU A 1 96 ? 3.664 13.651 5.753 1.00 93.56 96 GLU A C 1
ATOM 734 O O . GLU A 1 96 ? 4.849 13.423 5.989 1.00 93.56 96 GLU A O 1
ATOM 739 N N . ALA A 1 97 ? 2.912 12.823 5.018 1.00 92.81 97 ALA A N 1
ATOM 740 C CA . ALA A 1 97 ? 3.462 11.624 4.396 1.00 92.81 97 ALA A CA 1
ATOM 741 C C . ALA A 1 97 ? 4.542 11.967 3.359 1.00 92.81 97 ALA A C 1
ATOM 743 O O . ALA A 1 97 ? 5.596 11.338 3.354 1.00 92.81 97 ALA A O 1
ATOM 744 N N . LEU A 1 98 ? 4.304 12.984 2.524 1.00 90.69 98 LEU A N 1
ATOM 745 C CA . LEU A 1 98 ? 5.248 13.454 1.512 1.00 90.69 98 LEU A CA 1
ATOM 746 C C . LEU A 1 98 ? 6.509 14.062 2.139 1.00 90.69 98 LEU A C 1
ATOM 748 O O . LEU A 1 98 ? 7.622 13.740 1.728 1.00 90.69 98 LEU A O 1
ATOM 752 N N . ASP A 1 99 ? 6.335 14.914 3.150 1.00 89.19 99 ASP A N 1
ATOM 753 C CA . ASP A 1 99 ? 7.433 15.525 3.893 1.00 89.19 99 ASP A CA 1
ATOM 754 C C . ASP A 1 99 ? 8.284 14.444 4.562 1.00 89.19 99 ASP A C 1
ATOM 756 O O . ASP A 1 99 ? 9.509 14.545 4.580 1.00 89.19 99 ASP A O 1
ATOM 760 N N . PHE A 1 100 ? 7.654 13.391 5.089 1.00 88.75 100 PHE A N 1
ATOM 761 C CA . PHE A 1 100 ? 8.356 12.263 5.689 1.00 88.75 100 PHE A CA 1
ATOM 762 C C . PHE A 1 100 ? 9.229 11.539 4.654 1.00 88.75 100 PHE A C 1
ATOM 764 O O . PHE A 1 100 ? 10.453 11.528 4.820 1.00 88.75 100 PHE A O 1
ATOM 771 N N . VAL A 1 101 ? 8.641 11.086 3.536 1.00 87.31 101 VAL A N 1
ATOM 772 C CA . VAL A 1 101 ? 9.368 10.324 2.496 1.00 87.31 101 VAL A CA 1
ATOM 773 C C . VAL A 1 101 ? 10.441 11.131 1.769 1.00 87.31 101 VAL A C 1
ATOM 775 O O . VAL A 1 101 ? 11.411 10.578 1.246 1.00 87.31 101 VAL A O 1
ATOM 778 N N . ASN A 1 102 ? 10.299 12.458 1.758 1.00 85.69 102 ASN A N 1
ATOM 779 C CA . ASN A 1 102 ? 11.304 13.378 1.236 1.00 85.69 102 ASN A CA 1
ATOM 780 C C . ASN A 1 102 ? 12.302 13.866 2.293 1.00 85.69 102 ASN A C 1
ATOM 782 O O . ASN A 1 102 ? 13.202 14.635 1.953 1.00 85.69 102 ASN A O 1
ATOM 786 N N . SER A 1 103 ? 12.168 13.449 3.558 1.00 83.81 103 SER A N 1
ATOM 787 C CA . SER A 1 103 ? 12.972 13.957 4.675 1.00 83.81 103 SER A CA 1
ATOM 788 C C . SER A 1 103 ? 12.973 15.491 4.742 1.00 83.81 103 SER A C 1
ATOM 790 O O . SER A 1 103 ? 14.022 16.128 4.794 1.00 83.81 103 SER A O 1
ATOM 792 N N . GLN A 1 104 ? 11.794 16.104 4.700 1.00 83.31 104 GLN A N 1
ATOM 793 C CA . GLN A 1 104 ? 11.588 17.552 4.707 1.00 83.31 104 GLN A CA 1
ATOM 794 C C . GLN A 1 104 ? 10.971 18.031 6.026 1.00 83.31 104 GLN A C 1
ATOM 796 O O . GLN A 1 104 ? 10.433 17.255 6.817 1.00 83.31 104 GLN A O 1
ATOM 801 N N . GLY A 1 105 ? 11.093 19.334 6.295 1.00 82.25 105 GLY A N 1
ATOM 802 C CA . GLY A 1 105 ? 10.518 19.968 7.482 1.00 82.25 105 GLY A CA 1
ATOM 803 C C . GLY A 1 105 ? 10.973 19.308 8.788 1.00 82.25 105 GLY A C 1
ATOM 804 O O . GLY A 1 105 ? 12.169 19.207 9.072 1.00 82.25 105 GLY A O 1
ATOM 805 N N . ALA A 1 106 ? 10.010 18.826 9.577 1.00 81.88 106 ALA A N 1
ATOM 806 C CA . ALA A 1 106 ? 10.267 18.130 10.841 1.00 81.88 106 ALA A CA 1
ATOM 807 C C . ALA A 1 106 ? 11.021 16.788 10.675 1.00 81.88 106 ALA A C 1
ATOM 809 O O . ALA A 1 106 ? 11.492 16.223 11.664 1.00 81.88 106 ALA A O 1
ATOM 810 N N . PHE A 1 107 ? 11.167 16.291 9.441 1.00 79.81 107 PHE A N 1
ATOM 811 C CA . PHE A 1 107 ? 11.734 14.984 9.091 1.00 79.81 107 PHE A CA 1
ATOM 812 C C . PHE A 1 107 ? 13.115 15.067 8.428 1.00 79.81 107 PHE A C 1
ATOM 814 O O . PHE A 1 107 ? 13.624 14.070 7.922 1.00 79.81 107 PHE A O 1
ATOM 821 N N . ALA A 1 108 ? 13.784 16.222 8.492 1.00 68.31 108 ALA A N 1
ATOM 822 C CA . ALA A 1 108 ? 15.089 16.481 7.865 1.00 68.31 108 ALA A CA 1
ATOM 823 C C . ALA A 1 108 ? 16.240 15.508 8.223 1.00 68.31 108 ALA A C 1
ATOM 825 O O . ALA A 1 108 ? 17.337 15.613 7.679 1.00 68.31 108 ALA A O 1
ATOM 826 N N . LYS A 1 109 ? 16.033 14.565 9.153 1.00 65.94 109 LYS A N 1
ATOM 827 C CA . LYS A 1 109 ? 17.032 13.585 9.622 1.00 65.94 109 LYS A CA 1
ATOM 828 C C . LYS A 1 109 ? 16.545 12.131 9.571 1.00 65.94 109 LYS A C 1
ATOM 830 O O . LYS A 1 109 ? 17.126 11.263 10.232 1.00 65.94 109 LYS A O 1
ATOM 835 N N . THR A 1 110 ? 15.488 11.844 8.817 1.00 65.50 110 THR A N 1
ATOM 836 C CA . THR A 1 110 ? 14.984 10.481 8.589 1.00 65.50 110 THR A CA 1
ATOM 837 C C . THR A 1 110 ? 15.132 10.085 7.126 1.00 65.50 110 THR A C 1
ATOM 839 O O . THR A 1 110 ? 14.124 9.831 6.486 1.00 65.50 110 THR A O 1
ATOM 842 N N . PRO A 1 111 ? 16.364 10.008 6.583 1.00 59.47 111 PRO A N 1
ATOM 843 C CA . PRO A 1 111 ? 16.540 9.543 5.218 1.00 59.47 111 PRO A CA 1
ATOM 844 C C . PRO A 1 111 ? 16.033 8.100 5.105 1.00 59.47 111 PRO A C 1
ATOM 846 O O . PRO A 1 111 ? 16.375 7.235 5.926 1.00 59.47 111 PRO A O 1
ATOM 849 N N . GLU A 1 112 ? 15.236 7.849 4.071 1.00 65.25 112 GLU A N 1
ATOM 850 C CA . GLU A 1 112 ? 14.551 6.578 3.840 1.00 65.25 112 GLU A CA 1
ATOM 851 C C . GLU A 1 112 ? 15.180 5.810 2.686 1.00 65.25 112 GLU A C 1
ATOM 853 O O . GLU 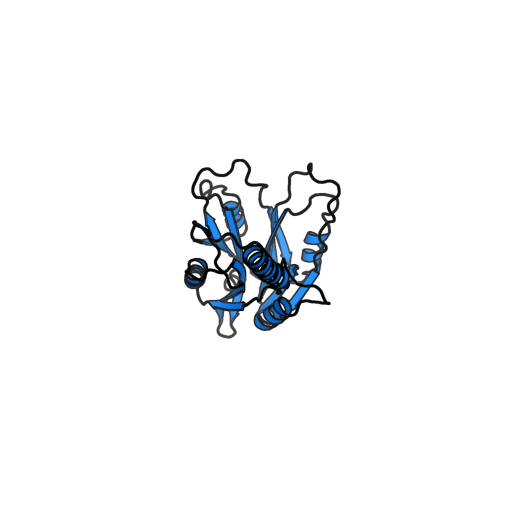A 1 112 ? 15.303 6.311 1.564 1.00 65.25 112 GLU A O 1
ATOM 858 N N . LYS A 1 113 ? 15.581 4.570 2.964 1.00 69.19 113 LYS A N 1
ATOM 859 C CA . LYS A 1 113 ? 16.131 3.670 1.945 1.00 69.19 113 LYS A CA 1
ATOM 860 C C . LYS A 1 113 ? 15.025 3.064 1.091 1.00 69.19 113 LYS A C 1
ATOM 862 O O . LYS A 1 113 ? 15.176 2.919 -0.116 1.00 69.19 113 LYS A O 1
ATOM 867 N N . GLU A 1 114 ? 13.940 2.694 1.751 1.00 83.38 114 GLU A N 1
ATOM 868 C CA . GLU A 1 114 ? 12.797 2.004 1.180 1.00 83.38 114 GLU A CA 1
ATOM 869 C C . GLU A 1 114 ? 11.589 2.272 2.076 1.00 83.38 114 GLU A C 1
ATOM 871 O O . GLU A 1 114 ? 11.734 2.306 3.303 1.00 83.38 114 GLU A O 1
ATOM 876 N N . PHE A 1 115 ? 10.410 2.422 1.476 1.00 90.06 115 PHE A N 1
ATOM 877 C CA . PHE A 1 115 ? 9.155 2.429 2.213 1.00 90.06 115 PHE A CA 1
ATOM 878 C C . PHE A 1 115 ? 8.045 1.692 1.460 1.00 90.06 115 PHE A C 1
ATOM 880 O O . PHE A 1 115 ? 8.137 1.421 0.261 1.00 90.06 115 PHE A O 1
ATOM 887 N N . ARG A 1 116 ? 6.990 1.368 2.204 1.00 93.44 116 ARG A N 1
ATOM 888 C CA . ARG A 1 116 ? 5.670 0.967 1.718 1.00 93.44 116 ARG A CA 1
ATOM 889 C C . ARG A 1 116 ? 4.635 1.797 2.457 1.00 93.44 116 ARG A C 1
ATOM 891 O O . ARG A 1 116 ? 4.754 2.001 3.667 1.00 93.44 116 ARG A O 1
ATOM 898 N N . ILE A 1 117 ? 3.626 2.267 1.738 1.00 94.75 117 ILE A N 1
ATOM 899 C CA . ILE A 1 117 ? 2.575 3.113 2.298 1.00 94.75 117 ILE A CA 1
ATOM 900 C C . ILE A 1 117 ? 1.211 2.467 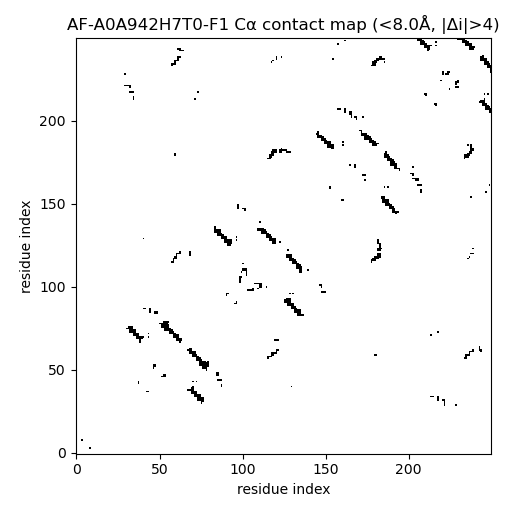2.088 1.00 94.75 117 ILE A C 1
ATOM 902 O O . ILE A 1 117 ? 0.938 1.900 1.034 1.00 94.75 117 ILE A O 1
ATOM 906 N N . CYS A 1 118 ? 0.344 2.570 3.088 1.00 95.44 118 CYS A N 1
ATOM 907 C CA . CYS A 1 118 ? -1.073 2.275 2.942 1.00 95.44 118 CYS A CA 1
ATOM 908 C C . CYS A 1 118 ? -1.909 3.336 3.665 1.00 95.44 118 CYS A C 1
ATOM 910 O O . CYS A 1 118 ? -1.477 3.924 4.653 1.00 95.44 118 CYS A O 1
ATOM 912 N N . GLY A 1 119 ? -3.107 3.618 3.170 1.00 94.62 119 GLY A N 1
ATOM 913 C CA . GLY A 1 119 ? -4.051 4.506 3.831 1.00 94.62 119 GLY A CA 1
ATOM 914 C C . GLY A 1 119 ? -4.652 3.827 5.047 1.00 94.62 119 GLY A C 1
ATOM 915 O O . GLY A 1 119 ? -4.624 2.604 5.173 1.00 94.62 119 GLY A O 1
ATOM 916 N N . ASP A 1 120 ? -5.191 4.620 5.959 1.00 93.44 120 ASP A N 1
ATOM 917 C CA . ASP A 1 120 ? -5.935 4.140 7.114 1.00 93.44 120 ASP A CA 1
ATOM 918 C C . ASP A 1 120 ? -7.426 4.014 6.773 1.00 93.44 120 ASP A C 1
ATOM 920 O O . ASP A 1 120 ? -8.123 5.019 6.621 1.00 93.44 120 ASP A O 1
ATOM 924 N N . ALA A 1 121 ? -7.937 2.783 6.705 1.00 89.25 121 ALA A N 1
ATOM 925 C CA . ALA A 1 121 ? -9.346 2.510 6.432 1.00 89.25 121 ALA A CA 1
ATOM 926 C C . ALA A 1 121 ? -10.307 3.047 7.516 1.00 89.25 121 ALA A C 1
ATOM 928 O O . ALA A 1 121 ? -11.512 3.141 7.268 1.00 89.25 121 ALA A O 1
ATOM 929 N N . ALA A 1 122 ? -9.819 3.432 8.706 1.00 86.25 122 ALA A N 1
ATOM 930 C CA . ALA A 1 122 ? -10.640 4.144 9.692 1.00 86.25 122 ALA A CA 1
ATOM 931 C C . ALA A 1 122 ? -10.873 5.614 9.304 1.00 86.25 122 ALA A C 1
ATOM 933 O O . ALA A 1 122 ? -11.858 6.221 9.729 1.00 86.25 122 ALA A O 1
ATOM 934 N N . ALA A 1 123 ? -9.974 6.194 8.513 1.00 85.25 123 ALA A N 1
ATOM 935 C CA . ALA A 1 123 ? -9.865 7.626 8.289 1.00 85.25 123 ALA A CA 1
ATOM 936 C C . ALA A 1 123 ? -10.549 8.037 6.972 1.00 85.25 123 ALA A C 1
ATOM 938 O O . ALA A 1 123 ? -9.908 8.507 6.035 1.00 85.25 123 ALA A O 1
ATOM 939 N N . ILE A 1 124 ? -11.871 7.824 6.895 1.00 80.00 124 ILE A N 1
ATOM 940 C CA . ILE A 1 124 ? -12.637 8.013 5.649 1.00 80.00 124 ILE A CA 1
ATOM 941 C C . ILE A 1 124 ? -12.721 9.493 5.248 1.00 80.00 124 ILE A C 1
ATOM 943 O O . ILE A 1 124 ? -12.471 9.838 4.100 1.00 80.00 124 ILE A O 1
ATOM 947 N N . GLN A 1 125 ? -13.072 10.371 6.193 1.00 84.12 125 GLN A N 1
ATOM 948 C CA . GLN A 1 125 ? -13.273 11.802 5.918 1.00 84.12 125 GLN A CA 1
ATOM 949 C C . GLN A 1 125 ? -11.961 12.589 5.855 1.00 84.12 125 GLN A C 1
ATOM 951 O O . GLN A 1 125 ? -11.843 13.540 5.087 1.00 84.12 125 GLN A O 1
ATOM 956 N N . THR A 1 126 ? -10.980 12.182 6.659 1.00 88.44 126 THR A N 1
ATOM 957 C CA . THR A 1 126 ? -9.672 12.832 6.753 1.00 88.44 126 THR A CA 1
ATOM 958 C C . THR A 1 126 ? -8.604 11.785 6.465 1.00 88.44 126 THR A C 1
ATOM 960 O O . THR A 1 126 ? -8.233 11.057 7.385 1.00 88.44 126 THR A O 1
ATOM 963 N N . PRO A 1 127 ? -8.127 11.671 5.214 1.00 89.62 127 PRO A N 1
ATOM 964 C CA . PRO A 1 127 ? -7.157 10.655 4.832 1.00 89.62 127 PRO A CA 1
ATOM 965 C C . PRO A 1 127 ? -5.911 10.702 5.718 1.00 89.62 127 PRO A C 1
ATOM 967 O O . PRO A 1 127 ? -5.267 11.742 5.843 1.00 89.62 127 PRO A O 1
ATOM 970 N N . SER A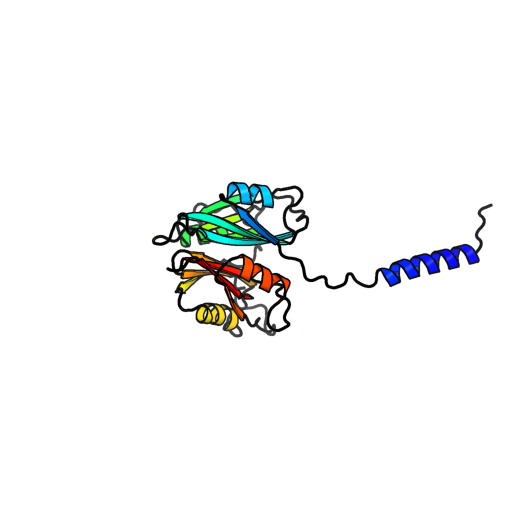 1 128 ? -5.557 9.560 6.301 1.00 94.50 128 SER A N 1
ATOM 971 C CA . SER A 1 128 ? -4.295 9.364 7.016 1.00 94.50 128 SER A CA 1
ATOM 972 C C . SER A 1 128 ? -3.606 8.102 6.509 1.00 94.50 128 SER A C 1
ATOM 974 O O . SER A 1 128 ? -4.240 7.260 5.872 1.00 94.50 128 SER A O 1
ATOM 976 N N . PHE A 1 129 ? -2.303 7.991 6.752 1.00 95.94 129 PHE A N 1
ATOM 977 C CA . PHE A 1 129 ? -1.444 7.010 6.098 1.00 95.94 129 PHE A CA 1
ATOM 978 C C . PHE A 1 129 ? -0.542 6.310 7.106 1.00 95.94 129 PHE A C 1
ATOM 980 O O . PHE A 1 129 ? 0.002 6.935 8.014 1.00 95.94 129 PHE A O 1
ATOM 987 N N . TRP A 1 130 ? -0.351 5.013 6.921 1.00 96.81 130 TRP A N 1
ATOM 988 C CA . TRP A 1 130 ? 0.665 4.213 7.583 1.00 96.81 130 TRP A CA 1
ATOM 989 C C . TRP A 1 130 ? 1.848 4.038 6.640 1.00 96.81 130 TRP A C 1
ATOM 991 O O . TRP A 1 130 ? 1.692 3.561 5.519 1.00 96.81 130 TRP A O 1
ATOM 1001 N N . ILE A 1 131 ? 3.031 4.418 7.107 1.00 95.56 131 ILE A N 1
ATOM 1002 C CA . ILE A 1 131 ? 4.278 4.360 6.350 1.00 95.56 131 ILE A CA 1
ATOM 1003 C C . ILE A 1 131 ? 5.192 3.376 7.063 1.00 95.56 131 ILE A C 1
ATOM 1005 O O . ILE A 1 131 ? 5.620 3.625 8.192 1.00 95.56 131 ILE A O 1
ATOM 1009 N N . PHE A 1 132 ? 5.471 2.255 6.414 1.00 94.62 132 PHE A N 1
ATOM 1010 C CA . PHE A 1 132 ? 6.471 1.288 6.842 1.00 94.62 132 PHE A CA 1
ATOM 1011 C C . PHE A 1 132 ? 7.757 1.615 6.105 1.00 94.62 132 PHE A C 1
ATOM 1013 O O . PHE A 1 132 ? 7.722 1.748 4.887 1.00 94.62 132 PHE A O 1
ATOM 1020 N N . TYR A 1 133 ? 8.874 1.775 6.808 1.00 91.00 133 TYR A N 1
ATOM 1021 C CA . TYR A 1 133 ? 10.109 2.266 6.196 1.00 91.00 133 TYR A CA 1
ATOM 1022 C C . TYR A 1 133 ? 11.372 1.664 6.816 1.00 91.00 133 TYR A C 1
ATOM 1024 O O . TYR A 1 133 ? 11.403 1.285 7.990 1.00 91.00 133 TYR A O 1
ATOM 1032 N N . HIS A 1 134 ? 12.443 1.652 6.025 1.00 85.56 134 HIS A N 1
ATOM 1033 C CA . HIS A 1 134 ? 13.811 1.476 6.493 1.00 85.56 134 HIS A CA 1
ATOM 1034 C C . HIS A 1 134 ? 14.515 2.827 6.594 1.00 85.56 134 HIS A C 1
ATOM 1036 O O . HIS A 1 134 ? 14.630 3.565 5.612 1.00 85.56 134 HIS A O 1
ATOM 1042 N N . LYS A 1 135 ? 15.072 3.121 7.769 1.00 77.25 135 LYS A N 1
ATOM 1043 C CA . LYS A 1 135 ? 15.968 4.266 7.952 1.00 77.25 135 LYS A CA 1
ATOM 1044 C C . LYS A 1 135 ? 17.357 3.940 7.390 1.00 77.25 135 LYS A C 1
ATOM 1046 O O . LYS A 1 135 ? 17.825 2.813 7.555 1.00 77.25 135 LYS A O 1
ATOM 1051 N N . TYR A 1 136 ? 18.044 4.908 6.781 1.00 71.12 136 TYR A N 1
ATOM 1052 C CA . TYR A 1 136 ? 19.482 4.750 6.536 1.00 71.12 136 TYR A CA 1
ATOM 1053 C C . TYR A 1 136 ? 20.266 4.762 7.854 1.00 71.12 136 TYR A C 1
ATOM 1055 O O . TYR A 1 136 ? 20.088 5.639 8.703 1.00 71.12 136 TYR A O 1
ATOM 1063 N N . GLU A 1 137 ? 21.197 3.823 7.986 1.00 63.72 137 GLU A N 1
ATOM 1064 C CA . GLU A 1 137 ? 22.267 3.872 8.980 1.00 63.72 137 GLU A CA 1
ATOM 1065 C C . GLU A 1 137 ? 23.486 4.558 8.345 1.00 63.72 137 GLU A C 1
ATOM 1067 O O . GLU A 1 137 ? 24.302 3.912 7.696 1.00 63.72 137 GLU A O 1
ATOM 1072 N N . GLY A 1 138 ? 23.593 5.889 8.452 1.00 62.72 138 GLY A N 1
ATOM 1073 C CA . GLY A 1 138 ? 24.762 6.637 7.963 1.00 62.72 138 GLY A CA 1
ATOM 1074 C C . GLY A 1 138 ? 24.439 7.981 7.311 1.00 62.72 138 GLY A C 1
ATOM 1075 O O . GLY A 1 138 ? 23.369 8.549 7.532 1.00 62.72 138 GLY A O 1
ATOM 1076 N N . ARG A 1 139 ? 25.384 8.512 6.516 1.00 52.66 139 ARG A N 1
ATOM 1077 C CA . ARG A 1 139 ? 25.129 9.694 5.676 1.00 52.66 139 ARG A CA 1
ATOM 1078 C C . ARG A 1 139 ? 24.048 9.343 4.657 1.00 52.66 139 ARG A C 1
ATOM 1080 O O . ARG A 1 139 ? 24.150 8.315 3.990 1.00 52.66 139 ARG A O 1
ATOM 1087 N N . THR A 1 140 ? 23.049 10.213 4.531 1.00 53.16 140 THR A N 1
ATOM 1088 C CA . THR A 1 140 ? 22.136 10.239 3.386 1.00 53.16 140 THR A CA 1
ATOM 1089 C C . THR A 1 140 ? 22.987 10.120 2.126 1.00 53.16 140 THR A C 1
ATOM 1091 O O . THR A 1 140 ? 23.921 10.916 1.988 1.00 53.16 140 THR A O 1
ATOM 1094 N N . PRO A 1 141 ? 22.753 9.151 1.227 1.00 48.59 141 PRO A N 1
ATOM 1095 C CA . PRO A 1 141 ? 23.393 9.216 -0.071 1.00 48.59 141 PRO A CA 1
ATOM 1096 C C . PRO A 1 141 ? 23.019 10.576 -0.664 1.00 48.59 141 PRO A C 1
ATOM 1098 O O . PRO A 1 141 ? 21.837 10.832 -0.888 1.00 48.59 141 PRO A O 1
ATOM 1101 N N . GLU A 1 142 ? 24.001 11.449 -0.907 1.00 44.62 142 GLU A N 1
ATOM 1102 C CA . GLU A 1 142 ? 23.816 12.731 -1.620 1.00 44.62 142 GLU A CA 1
ATOM 1103 C C . GLU A 1 142 ? 23.108 12.531 -2.978 1.00 44.62 142 GLU A C 1
ATOM 1105 O O . GLU A 1 142 ? 22.589 13.474 -3.560 1.00 44.62 142 GLU A O 1
ATOM 1110 N N . ALA A 1 143 ? 23.027 11.277 -3.439 1.00 43.09 143 ALA A N 1
ATOM 1111 C CA . ALA A 1 143 ? 22.386 10.808 -4.654 1.00 43.09 143 ALA A CA 1
ATOM 1112 C C . ALA A 1 143 ? 21.151 9.902 -4.431 1.00 43.09 143 ALA A C 1
ATOM 1114 O O . ALA A 1 143 ? 20.874 9.054 -5.283 1.00 43.09 143 ALA A O 1
ATOM 1115 N N . ALA A 1 144 ? 20.387 10.025 -3.335 1.00 48.25 144 ALA A N 1
ATOM 1116 C CA . ALA A 1 144 ? 19.083 9.350 -3.207 1.00 48.25 144 ALA A CA 1
ATOM 1117 C C . ALA A 1 144 ? 18.018 10.006 -4.123 1.00 48.25 144 ALA A C 1
ATOM 1119 O O . ALA A 1 144 ? 17.091 10.661 -3.668 1.00 48.25 144 ALA A O 1
ATOM 1120 N N . LYS A 1 145 ? 18.242 9.848 -5.435 1.00 57.25 145 LYS A N 1
ATOM 1121 C CA . LYS A 1 145 ? 17.346 9.875 -6.600 1.00 57.25 145 LYS A CA 1
ATOM 1122 C C . LYS A 1 145 ? 15.963 10.507 -6.388 1.00 57.25 145 LYS A C 1
ATOM 1124 O O . LYS A 1 145 ? 15.050 9.811 -5.970 1.00 57.25 145 LYS A O 1
ATOM 1129 N N . GLY A 1 146 ? 15.813 11.762 -6.824 1.00 64.62 146 GLY A N 1
ATOM 1130 C CA . GLY A 1 146 ? 14.527 12.412 -7.117 1.00 64.62 146 GLY A CA 1
ATOM 1131 C C . GLY A 1 146 ? 13.622 12.680 -5.907 1.00 64.62 146 GLY A C 1
ATOM 1132 O O . GLY A 1 146 ? 13.435 11.836 -5.033 1.00 64.62 146 GLY A O 1
ATOM 1133 N N . GLN A 1 147 ? 13.009 13.863 -5.864 1.00 79.38 147 GLN A N 1
ATOM 1134 C CA . GLN A 1 147 ? 11.955 14.134 -4.884 1.00 79.38 147 GLN A CA 1
ATOM 1135 C C . GLN A 1 147 ? 10.722 13.283 -5.211 1.00 79.38 147 GLN A C 1
ATOM 1137 O O . GLN A 1 147 ? 10.303 13.199 -6.370 1.00 79.38 147 GLN A O 1
ATOM 1142 N N . TRP A 1 148 ? 10.139 12.653 -4.189 1.00 86.94 148 TRP A N 1
ATOM 1143 C CA . TRP A 1 148 ? 8.795 12.109 -4.297 1.00 86.94 148 TRP A CA 1
ATOM 1144 C C . TRP A 1 148 ? 7.812 13.250 -4.508 1.00 86.94 148 TRP A C 1
ATOM 1146 O O . TRP A 1 148 ? 7.891 14.296 -3.864 1.00 86.94 148 TRP A O 1
ATOM 1156 N N . ASN A 1 149 ? 6.857 12.998 -5.382 1.00 88.06 149 ASN A N 1
ATOM 1157 C CA . ASN A 1 149 ? 5.677 13.802 -5.614 1.00 88.06 149 ASN A CA 1
ATOM 1158 C C . ASN A 1 149 ? 4.446 12.945 -5.325 1.00 88.06 149 ASN A C 1
ATOM 1160 O O . ASN A 1 149 ? 4.548 11.731 -5.126 1.00 88.06 149 ASN A O 1
ATOM 1164 N N . TRP A 1 150 ? 3.274 13.569 -5.318 1.00 90.88 150 TRP A N 1
ATOM 1165 C CA . TRP A 1 150 ? 2.020 12.848 -5.166 1.00 90.88 150 TRP A CA 1
ATOM 1166 C C . TRP A 1 150 ? 0.938 13.387 -6.098 1.00 90.88 150 TRP A C 1
ATOM 1168 O O . TRP A 1 150 ? 0.981 14.539 -6.532 1.00 90.88 150 TRP A O 1
ATOM 1178 N N . GLN A 1 151 ? -0.037 12.535 -6.394 1.00 90.00 151 GLN A N 1
ATOM 1179 C CA . GLN A 1 151 ? -1.263 12.877 -7.099 1.00 90.00 151 GLN A CA 1
ATOM 1180 C C . GLN A 1 151 ? -2.448 12.158 -6.452 1.00 90.00 151 GLN A C 1
ATOM 1182 O O . GLN A 1 151 ? -2.312 11.055 -5.919 1.00 90.00 151 GLN A O 1
ATOM 1187 N N . CYS A 1 152 ? -3.611 12.803 -6.485 1.00 89.38 152 CYS A N 1
ATOM 1188 C CA . CYS A 1 152 ? -4.861 12.264 -5.972 1.00 89.38 152 CYS A CA 1
ATOM 1189 C C . CYS A 1 152 ? -5.830 12.042 -7.127 1.00 89.38 152 CYS A C 1
ATOM 1191 O O . CYS A 1 152 ? -6.100 12.979 -7.875 1.00 89.38 152 CYS A O 1
ATOM 1193 N N . GLU A 1 153 ? -6.380 10.840 -7.228 1.00 81.56 153 GLU A N 1
ATOM 1194 C CA . GLU A 1 153 ? -7.451 10.509 -8.166 1.00 81.56 153 GLU A CA 1
ATOM 1195 C C . GLU A 1 153 ? -8.653 9.977 -7.381 1.00 81.56 153 GLU A C 1
ATOM 1197 O O . GLU A 1 153 ? -8.500 9.272 -6.383 1.00 81.56 153 GLU A O 1
ATOM 1202 N N . SER A 1 154 ? -9.864 10.328 -7.800 1.00 71.50 154 SER A N 1
ATOM 1203 C CA . SER A 1 154 ? -11.091 9.879 -7.139 1.00 71.50 154 SER A CA 1
ATOM 1204 C C . SER A 1 154 ? -11.395 8.399 -7.407 1.00 71.50 154 SER A C 1
ATOM 1206 O O . SER A 1 154 ? -10.959 7.819 -8.405 1.00 71.50 154 SER A O 1
ATOM 1208 N N . PHE A 1 155 ? -12.153 7.788 -6.493 1.00 55.53 155 PHE A N 1
ATOM 1209 C CA . PHE A 1 155 ? -12.548 6.374 -6.496 1.00 55.53 155 PHE A CA 1
ATOM 1210 C C . PHE A 1 155 ? -13.198 5.874 -7.801 1.00 55.53 155 PHE A C 1
ATOM 1212 O O . PHE A 1 155 ? -13.077 4.699 -8.131 1.00 55.53 155 PHE A O 1
ATOM 1219 N N . ASP A 1 156 ? -13.803 6.751 -8.604 1.00 62.59 156 ASP A N 1
ATOM 1220 C CA . ASP A 1 156 ? -14.439 6.406 -9.880 1.00 62.59 156 ASP A CA 1
ATOM 1221 C C . ASP A 1 156 ? -13.455 6.191 -11.048 1.00 62.59 156 ASP A C 1
ATOM 1223 O O . ASP A 1 156 ? -13.894 5.891 -12.162 1.00 62.59 156 ASP A O 1
ATOM 1227 N N . ARG A 1 157 ? -12.133 6.358 -10.856 1.00 78.62 157 ARG A N 1
ATOM 1228 C CA . ARG A 1 157 ? -11.188 6.426 -11.990 1.00 78.62 157 ARG A CA 1
ATOM 1229 C C . ARG A 1 157 ? -9.888 5.632 -11.820 1.00 78.62 157 ARG A C 1
ATOM 1231 O O . ARG A 1 157 ? -8.809 6.197 -12.020 1.00 78.62 157 ARG A O 1
ATOM 1238 N N . PRO A 1 158 ? -9.936 4.302 -11.621 1.00 88.88 158 PRO A N 1
ATOM 1239 C CA . PRO A 1 158 ? -8.739 3.470 -11.786 1.00 88.88 158 PRO A CA 1
ATOM 1240 C C . PRO A 1 158 ? -8.120 3.623 -13.192 1.00 88.88 158 PRO A C 1
ATOM 1242 O O . PRO A 1 158 ? -6.904 3.567 -13.345 1.00 88.88 158 PRO A O 1
ATOM 1245 N N . VAL A 1 159 ? -8.932 3.946 -14.209 1.00 88.94 159 VAL A N 1
ATOM 1246 C CA . VAL A 1 159 ? -8.471 4.300 -15.564 1.00 88.94 159 VAL A CA 1
ATOM 1247 C C . VAL A 1 159 ? -7.660 5.602 -15.592 1.00 88.94 159 VAL A C 1
ATOM 1249 O O . VAL A 1 159 ? -6.727 5.712 -16.385 1.00 88.94 159 VAL A O 1
ATOM 1252 N N . ALA A 1 160 ? -7.971 6.592 -14.746 1.00 87.88 160 ALA A N 1
ATOM 1253 C CA . ALA A 1 160 ? -7.167 7.814 -14.655 1.00 87.88 160 ALA A CA 1
ATOM 1254 C C . ALA A 1 160 ? -5.815 7.530 -13.999 1.00 87.88 160 ALA A C 1
ATOM 1256 O O . ALA A 1 160 ? -4.801 7.997 -14.509 1.00 87.88 160 ALA A O 1
ATOM 1257 N N . VAL A 1 161 ? -5.786 6.695 -12.953 1.00 89.81 161 VAL A N 1
ATOM 1258 C CA . VAL A 1 161 ? -4.535 6.211 -12.348 1.00 89.81 161 VAL A CA 1
ATOM 1259 C C . VAL A 1 161 ? -3.710 5.443 -13.383 1.00 89.81 161 VAL A C 1
ATOM 1261 O O . VAL A 1 161 ? -2.565 5.800 -13.636 1.00 89.81 161 VAL A O 1
ATOM 1264 N N . GLN A 1 162 ? -4.299 4.461 -14.071 1.00 89.25 162 GLN A N 1
ATOM 1265 C CA . GLN A 1 162 ? -3.641 3.729 -15.159 1.00 89.25 162 GLN A CA 1
ATOM 1266 C C . GLN A 1 162 ? -3.120 4.679 -16.247 1.00 89.25 162 GLN A C 1
ATOM 1268 O O . GLN A 1 162 ? -1.984 4.554 -16.710 1.00 89.25 162 GLN A O 1
ATOM 1273 N N . GLY A 1 163 ? -3.943 5.652 -16.642 1.00 84.50 163 GLY A N 1
ATOM 1274 C CA . GLY A 1 163 ? -3.595 6.686 -17.603 1.00 84.50 163 GLY A CA 1
ATOM 1275 C C . GLY A 1 163 ? -2.410 7.521 -17.134 1.00 84.50 163 GLY A C 1
ATOM 1276 O O . GLY A 1 163 ? -1.490 7.726 -17.912 1.00 84.50 163 GLY A O 1
ATOM 1277 N N . PHE A 1 164 ? -2.383 7.953 -15.876 1.00 84.81 164 PHE A N 1
ATOM 1278 C CA . PHE A 1 164 ? -1.264 8.682 -15.284 1.00 84.81 164 PHE A CA 1
ATOM 1279 C C . PHE A 1 164 ? 0.031 7.859 -15.319 1.00 84.81 164 PHE A C 1
ATOM 1281 O O . PHE A 1 164 ? 1.058 8.356 -15.781 1.00 84.81 164 PHE A O 1
ATOM 1288 N N . LEU A 1 165 ? -0.041 6.585 -14.924 1.00 84.31 165 LEU A N 1
ATOM 1289 C CA . LEU A 1 165 ? 1.104 5.671 -14.916 1.00 84.31 165 LEU A CA 1
ATOM 1290 C C . LEU A 1 165 ? 1.622 5.352 -16.332 1.00 84.31 165 LEU A C 1
ATOM 1292 O O . LEU A 1 165 ? 2.815 5.120 -16.510 1.00 84.31 165 LEU A O 1
ATOM 1296 N N . THR A 1 166 ? 0.743 5.370 -17.343 1.00 79.44 166 THR A N 1
ATOM 1297 C CA . THR A 1 166 ? 1.071 5.007 -18.738 1.00 79.44 166 THR A CA 1
ATOM 1298 C C . THR A 1 166 ? 1.446 6.213 -19.617 1.00 79.44 166 THR A C 1
ATOM 1300 O O . THR A 1 166 ? 2.238 6.080 -20.549 1.00 79.44 166 THR A O 1
ATOM 1303 N N . ARG A 1 167 ? 0.866 7.401 -19.381 1.00 64.31 167 ARG A N 1
ATOM 1304 C CA . ARG A 1 167 ? 0.915 8.550 -20.316 1.00 64.31 167 ARG A CA 1
ATOM 1305 C C . ARG A 1 167 ? 2.230 9.325 -20.332 1.00 64.31 167 ARG A C 1
ATOM 1307 O O . ARG A 1 167 ? 2.411 10.134 -21.236 1.00 64.31 167 ARG A O 1
ATOM 1314 N N . ARG A 1 168 ? 3.165 9.114 -19.403 1.00 62.59 168 ARG A N 1
ATOM 1315 C CA . ARG A 1 168 ? 4.398 9.926 -19.348 1.00 62.59 168 ARG A CA 1
ATOM 1316 C C . ARG A 1 168 ? 5.545 9.453 -20.256 1.00 62.59 168 ARG A C 1
ATOM 1318 O O . ARG A 1 168 ? 6.703 9.784 -20.010 1.00 62.59 168 ARG A O 1
ATOM 1325 N N . ARG A 1 169 ? 5.218 8.770 -21.359 1.00 46.16 169 ARG A N 1
ATOM 1326 C CA . ARG A 1 169 ? 6.161 8.330 -22.406 1.00 46.16 169 ARG A CA 1
ATOM 1327 C C . ARG A 1 169 ? 7.049 9.460 -22.952 1.00 46.16 169 ARG A C 1
ATOM 1329 O O . ARG A 1 169 ? 8.191 9.191 -23.307 1.00 46.16 169 ARG A O 1
ATOM 1336 N N . ASP A 1 170 ? 6.548 10.698 -22.952 1.00 49.62 170 ASP A N 1
ATOM 1337 C CA . ASP A 1 170 ? 7.197 11.826 -23.635 1.00 49.62 170 ASP A CA 1
ATOM 1338 C C . ASP A 1 170 ? 7.649 12.957 -22.691 1.00 49.62 170 ASP A C 1
ATOM 1340 O O . ASP A 1 170 ? 8.182 13.960 -23.161 1.00 49.62 170 ASP A O 1
ATOM 1344 N N . GLN A 1 171 ? 7.425 12.838 -21.373 1.00 54.81 171 GLN A N 1
ATOM 1345 C CA . GLN A 1 171 ? 7.705 13.937 -20.435 1.00 54.81 171 GLN A CA 1
ATOM 1346 C C . GLN A 1 171 ? 8.432 13.554 -19.147 1.00 54.81 171 GLN A C 1
ATOM 1348 O O . GLN A 1 171 ? 8.994 14.463 -18.569 1.00 54.81 171 GLN A O 1
ATOM 1353 N N . GLU A 1 172 ? 8.459 12.292 -18.691 1.00 61.09 172 GLU A N 1
ATOM 1354 C CA . GLU A 1 172 ? 9.246 11.849 -17.514 1.00 61.09 172 GLU A CA 1
ATOM 1355 C C . GLU A 1 172 ? 8.908 10.377 -17.193 1.00 61.09 172 GLU A C 1
ATOM 1357 O O . GLU A 1 172 ? 7.769 10.072 -16.842 1.00 61.09 172 GLU A O 1
ATOM 1362 N N . LEU A 1 173 ? 9.865 9.447 -17.268 1.00 65.62 173 LEU A N 1
ATOM 1363 C CA . LEU A 1 173 ? 9.626 8.057 -16.846 1.00 65.62 173 LEU A CA 1
ATOM 1364 C C . LEU A 1 173 ? 9.511 7.977 -15.320 1.00 65.62 173 LEU A C 1
ATOM 1366 O O . LEU A 1 173 ? 10.415 8.420 -14.624 1.00 65.62 173 LEU A O 1
ATOM 1370 N N . LEU A 1 174 ? 8.449 7.378 -14.780 1.00 74.88 174 LEU A N 1
ATOM 1371 C CA . LEU A 1 174 ? 8.365 7.138 -13.336 1.00 74.88 174 LEU A CA 1
ATOM 1372 C C . LEU A 1 174 ? 9.423 6.102 -12.929 1.00 74.88 174 LEU A C 1
ATOM 1374 O O . LEU A 1 174 ? 9.464 5.009 -13.491 1.00 74.88 174 LEU A O 1
ATOM 1378 N N . THR A 1 175 ? 10.283 6.440 -11.969 1.00 75.50 175 THR A N 1
ATOM 1379 C CA . THR A 1 175 ? 11.329 5.524 -11.479 1.00 75.50 175 THR A CA 1
ATOM 1380 C C . THR A 1 175 ? 10.845 4.672 -10.325 1.00 75.50 175 THR A C 1
ATOM 1382 O O . THR A 1 175 ? 11.229 3.515 -10.230 1.00 75.50 175 THR A O 1
ATOM 1385 N N . ASP A 1 176 ? 10.000 5.249 -9.473 1.00 82.44 176 ASP A N 1
ATOM 1386 C CA . ASP A 1 176 ? 9.376 4.575 -8.343 1.00 82.44 176 ASP A CA 1
ATOM 1387 C C . ASP A 1 176 ? 7.933 5.064 -8.225 1.00 82.44 176 ASP A C 1
ATOM 1389 O O . ASP A 1 176 ? 7.638 6.234 -8.484 1.00 82.44 176 ASP A O 1
ATOM 1393 N N . VAL A 1 177 ? 7.039 4.169 -7.821 1.00 88.06 177 VAL A N 1
ATOM 1394 C CA . VAL A 1 177 ? 5.622 4.461 -7.600 1.00 88.06 177 VAL A CA 1
ATOM 1395 C C . VAL A 1 177 ? 5.175 3.717 -6.353 1.00 88.06 177 VAL A C 1
ATOM 1397 O O . VAL A 1 177 ? 5.571 2.577 -6.154 1.00 88.06 177 VAL A O 1
ATOM 1400 N N . GLU A 1 178 ? 4.326 4.331 -5.543 1.00 92.94 178 GLU A N 1
ATOM 1401 C CA . GLU A 1 178 ? 3.517 3.683 -4.517 1.00 92.94 178 GLU A CA 1
ATOM 1402 C C . GLU A 1 178 ? 2.072 4.158 -4.679 1.00 92.94 178 GLU A C 1
ATOM 1404 O O . GLU A 1 178 ? 1.818 5.337 -4.923 1.00 92.94 178 GLU A O 1
ATOM 1409 N N . ILE A 1 179 ? 1.111 3.242 -4.572 1.00 93.75 179 ILE A N 1
ATOM 1410 C CA . ILE A 1 179 ? -0.312 3.556 -4.735 1.00 93.75 179 ILE A CA 1
ATOM 1411 C C . ILE A 1 179 ? -1.036 3.042 -3.509 1.00 93.75 179 ILE A C 1
ATOM 1413 O O . ILE A 1 179 ? -0.815 1.908 -3.099 1.00 93.75 179 ILE A O 1
ATOM 1417 N N . THR A 1 180 ? -1.925 3.858 -2.955 1.00 93.94 180 THR A N 1
ATOM 1418 C CA . THR A 1 180 ? -2.803 3.436 -1.871 1.00 93.94 180 THR A CA 1
ATOM 1419 C C . THR A 1 180 ? -4.184 4.064 -1.987 1.00 93.94 180 THR A C 1
ATOM 1421 O O . THR A 1 180 ? -4.336 5.171 -2.496 1.00 93.94 180 THR A O 1
ATOM 1424 N N . GLY A 1 181 ? -5.195 3.379 -1.457 1.00 92.31 181 GLY A N 1
ATOM 1425 C CA . GLY A 1 181 ? -6.481 3.992 -1.145 1.00 92.31 181 GLY A CA 1
ATOM 1426 C C . GLY A 1 181 ? -6.427 4.664 0.225 1.00 92.31 181 GLY A C 1
ATOM 1427 O O . GLY A 1 181 ? -5.819 4.117 1.144 1.00 92.31 181 GLY A O 1
ATOM 1428 N N . ALA A 1 182 ? -7.007 5.855 0.356 1.00 90.25 182 ALA A N 1
ATOM 1429 C CA . ALA A 1 182 ? -7.248 6.519 1.636 1.00 90.25 182 ALA A CA 1
ATOM 1430 C C . ALA A 1 182 ? -8.499 7.396 1.506 1.00 90.25 182 ALA A C 1
ATOM 1432 O O . ALA A 1 182 ? -8.591 8.207 0.581 1.00 90.25 182 ALA A O 1
ATOM 1433 N N . GLY A 1 183 ? -9.471 7.215 2.401 1.00 86.75 183 GLY A N 1
ATOM 1434 C CA . GLY A 1 183 ? -10.820 7.728 2.160 1.00 86.75 183 GLY A CA 1
ATOM 1435 C C . GLY A 1 183 ? -11.437 7.086 0.920 1.00 86.75 183 GLY A C 1
ATOM 1436 O O . GLY A 1 183 ? -11.340 5.878 0.739 1.00 86.75 183 GLY A O 1
ATOM 1437 N N . ASP A 1 184 ? -12.028 7.900 0.057 1.00 86.25 184 ASP A N 1
ATOM 1438 C CA . ASP A 1 184 ? -12.631 7.526 -1.226 1.00 86.25 184 ASP A CA 1
ATOM 1439 C C . ASP A 1 184 ? -11.720 7.873 -2.420 1.00 86.25 184 ASP A C 1
ATOM 1441 O O . ASP A 1 184 ? -12.192 8.233 -3.502 1.00 86.25 184 ASP A O 1
ATOM 1445 N N . LYS A 1 185 ? -10.394 7.850 -2.230 1.00 89.94 185 LYS A N 1
ATOM 1446 C CA . LYS A 1 185 ? -9.441 8.293 -3.260 1.00 89.94 185 LYS A CA 1
ATOM 1447 C C . LYS A 1 185 ? -8.205 7.418 -3.349 1.00 89.94 185 LYS A C 1
ATOM 1449 O O . LYS A 1 185 ? -7.668 6.947 -2.342 1.00 89.94 185 LYS A O 1
ATOM 1454 N N . PHE A 1 186 ? -7.705 7.299 -4.571 1.00 93.06 186 PHE A N 1
ATOM 1455 C CA . PHE A 1 186 ? -6.365 6.821 -4.858 1.00 93.06 186 PHE A CA 1
ATOM 1456 C C . PHE A 1 186 ? -5.360 7.941 -4.602 1.00 93.06 186 PHE A C 1
ATOM 1458 O O . PHE A 1 186 ? -5.514 9.068 -5.071 1.00 93.06 186 PHE A O 1
ATOM 1465 N N . HIS A 1 187 ? -4.305 7.609 -3.875 1.00 93.44 187 HIS A N 1
ATOM 1466 C CA . HIS A 1 187 ? -3.144 8.457 -3.675 1.00 93.44 187 HIS A CA 1
ATOM 1467 C C . HIS A 1 187 ? -1.954 7.762 -4.325 1.00 93.44 187 HIS A C 1
ATOM 1469 O O . HIS A 1 187 ? -1.595 6.647 -3.942 1.00 93.44 187 HIS A O 1
ATOM 1475 N N . VAL A 1 188 ? -1.380 8.414 -5.331 1.00 92.31 188 VAL A N 1
ATOM 1476 C CA . VAL A 1 188 ? -0.228 7.927 -6.089 1.00 92.31 188 VAL A CA 1
ATOM 1477 C C . VAL A 1 188 ? 0.977 8.750 -5.669 1.00 92.31 188 VAL A C 1
ATOM 1479 O O . VAL A 1 188 ? 1.049 9.933 -5.987 1.00 92.31 188 VAL A O 1
ATOM 1482 N N . PHE A 1 189 ? 1.913 8.134 -4.962 1.00 91.62 189 PHE A N 1
ATOM 1483 C CA . PHE A 1 189 ? 3.223 8.699 -4.664 1.00 91.62 189 PHE A CA 1
ATOM 1484 C C . PHE A 1 189 ? 4.181 8.231 -5.749 1.00 91.62 189 PHE A C 1
ATOM 1486 O O . PHE A 1 189 ? 4.185 7.055 -6.102 1.00 91.62 189 PHE A O 1
ATOM 1493 N N . TYR A 1 190 ? 4.981 9.128 -6.308 1.00 87.94 190 TYR A N 1
ATOM 1494 C CA . TYR A 1 190 ? 5.872 8.770 -7.405 1.00 87.94 190 TYR A CA 1
ATOM 1495 C C . TYR A 1 190 ? 7.165 9.573 -7.396 1.00 87.94 190 TYR A C 1
ATOM 1497 O O . TYR A 1 190 ? 7.204 10.713 -6.937 1.00 87.94 190 TYR A O 1
ATOM 1505 N N . ARG A 1 191 ? 8.216 8.993 -7.970 1.00 83.31 191 ARG A N 1
ATOM 1506 C CA . ARG A 1 191 ? 9.434 9.700 -8.366 1.00 83.31 191 ARG A CA 1
ATOM 1507 C C . ARG A 1 191 ? 9.529 9.742 -9.879 1.00 83.31 191 ARG A C 1
ATOM 1509 O O . ARG A 1 191 ? 9.283 8.740 -10.549 1.00 83.31 191 ARG A O 1
ATOM 1516 N N . ALA A 1 192 ? 9.947 10.888 -10.390 1.00 72.94 192 ALA A N 1
ATOM 1517 C CA . ALA A 1 192 ? 10.388 11.054 -11.762 1.00 72.94 192 ALA A CA 1
ATOM 1518 C C . ALA A 1 192 ? 11.850 11.539 -11.736 1.00 72.94 192 ALA A C 1
ATOM 1520 O O . ALA A 1 192 ? 12.201 12.349 -10.871 1.00 72.94 192 ALA A O 1
ATOM 1521 N N . PRO A 1 193 ? 12.731 11.047 -12.622 1.00 63.16 193 PRO A N 1
ATOM 1522 C CA . PRO A 1 193 ? 14.057 11.607 -12.777 1.00 63.16 193 PRO A CA 1
ATOM 1523 C C . PRO A 1 193 ? 13.914 13.032 -13.310 1.00 63.16 193 PRO A C 1
ATOM 1525 O O . PRO A 1 193 ? 12.980 13.337 -14.050 1.00 63.16 193 PRO A O 1
ATOM 1528 N N . HIS A 1 194 ? 14.861 13.906 -12.972 1.00 54.88 194 HIS A N 1
ATOM 1529 C CA . HIS A 1 194 ? 14.976 15.173 -13.685 1.00 54.88 194 HIS A CA 1
ATOM 1530 C C . HIS A 1 194 ? 15.121 14.881 -15.188 1.00 54.88 194 HIS A C 1
ATOM 1532 O O . HIS A 1 194 ? 15.904 14.012 -15.564 1.00 54.88 194 HIS A O 1
ATOM 1538 N N . LEU A 1 195 ? 14.334 15.603 -15.990 1.00 49.16 195 LEU A N 1
ATOM 1539 C CA . LEU A 1 195 ? 14.037 15.545 -17.435 1.00 49.16 195 LEU A CA 1
ATOM 1540 C C . LEU A 1 195 ? 15.117 15.129 -18.468 1.00 49.16 195 LEU A C 1
ATOM 1542 O O . LEU A 1 195 ? 14.821 15.183 -19.658 1.00 49.16 195 LEU A O 1
ATOM 1546 N N . TYR A 1 196 ? 16.335 14.724 -18.103 1.00 46.94 196 TYR A N 1
ATOM 1547 C CA . TYR A 1 196 ? 17.467 14.715 -19.037 1.00 46.94 196 TYR A CA 1
ATOM 1548 C C . TYR A 1 196 ? 18.135 13.376 -19.390 1.00 46.94 196 TYR A C 1
ATOM 1550 O O . TYR A 1 196 ? 18.867 13.370 -20.373 1.00 46.94 196 TYR A O 1
ATOM 1558 N N . ASP A 1 197 ? 17.864 12.238 -18.736 1.00 44.06 197 ASP A N 1
ATOM 1559 C CA . ASP A 1 197 ? 18.809 11.099 -18.849 1.00 44.06 197 ASP A CA 1
ATOM 1560 C C . ASP A 1 197 ? 18.305 9.760 -19.426 1.00 44.06 197 ASP A 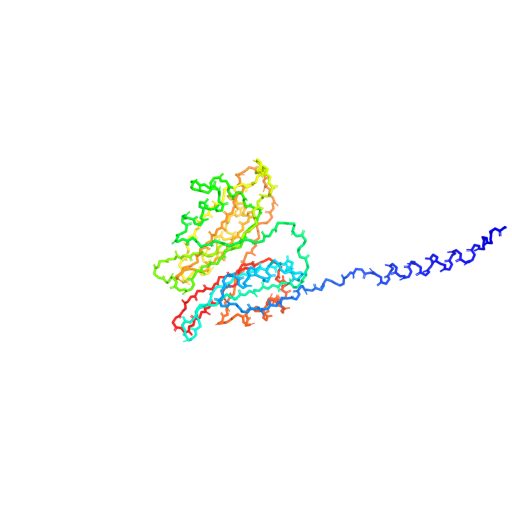C 1
ATOM 1562 O O . ASP A 1 197 ? 19.009 8.757 -19.307 1.00 44.06 197 ASP A O 1
ATOM 1566 N N . ALA A 1 198 ? 17.154 9.672 -20.108 1.00 48.12 198 ALA A N 1
ATOM 1567 C CA . ALA A 1 198 ? 16.812 8.400 -20.774 1.00 48.12 198 ALA A CA 1
ATOM 1568 C C . ALA A 1 198 ? 15.903 8.502 -22.014 1.00 48.12 198 ALA A C 1
ATOM 1570 O O . ALA A 1 198 ? 14.764 8.026 -21.985 1.00 48.12 198 ALA A O 1
ATOM 1571 N N . PRO A 1 199 ? 16.378 9.046 -23.149 1.00 48.59 199 PRO A N 1
ATOM 1572 C CA . PRO A 1 199 ? 15.708 8.820 -24.424 1.00 48.59 199 PRO A CA 1
ATOM 1573 C C . PRO A 1 199 ? 15.789 7.330 -24.808 1.00 48.59 199 PRO A C 1
ATOM 1575 O O . PRO A 1 199 ? 16.875 6.777 -24.962 1.00 48.59 199 PRO A O 1
ATOM 1578 N N . GLY A 1 200 ? 14.634 6.678 -24.988 1.00 54.69 200 GLY A N 1
ATOM 1579 C CA . GLY A 1 200 ? 14.540 5.383 -25.681 1.00 54.69 200 GLY A CA 1
ATOM 1580 C C . GLY A 1 200 ? 14.119 4.160 -24.861 1.00 54.69 200 GLY A C 1
ATOM 1581 O O . GLY A 1 200 ? 14.023 3.079 -25.440 1.00 54.69 200 GLY A O 1
ATOM 1582 N N . MET A 1 201 ? 13.821 4.281 -23.562 1.00 53.81 201 MET A N 1
ATOM 1583 C CA . MET A 1 201 ? 13.207 3.165 -22.826 1.00 53.81 201 MET A CA 1
ATOM 1584 C C . MET A 1 201 ? 11.692 3.117 -23.084 1.00 53.81 201 MET A C 1
ATOM 1586 O O . MET A 1 201 ? 11.028 4.153 -22.997 1.00 53.81 201 MET A O 1
ATOM 1590 N N . PRO A 1 202 ? 11.114 1.946 -23.421 1.00 56.47 202 PRO A N 1
ATOM 1591 C CA . PRO A 1 202 ? 9.671 1.823 -23.563 1.00 56.47 202 PRO A CA 1
ATOM 1592 C C . PRO A 1 202 ? 9.003 2.138 -22.222 1.00 56.47 202 PRO A C 1
ATOM 1594 O O . PRO A 1 202 ? 9.362 1.566 -21.194 1.00 56.47 202 PRO A O 1
ATOM 1597 N N . SER A 1 203 ? 8.032 3.053 -22.235 1.00 57.94 203 SER A N 1
ATOM 1598 C CA . SER A 1 203 ? 7.206 3.312 -21.055 1.00 57.94 203 SER A CA 1
ATOM 1599 C C . SER A 1 203 ? 6.468 2.023 -20.685 1.00 57.94 203 SER A C 1
ATOM 1601 O O . SER A 1 203 ? 5.851 1.427 -21.576 1.00 57.94 203 SER A O 1
ATOM 1603 N N . PRO A 1 204 ? 6.505 1.579 -19.418 1.00 69.56 204 PRO A N 1
ATOM 1604 C CA . PRO A 1 204 ? 5.716 0.433 -18.999 1.00 69.56 204 PRO A CA 1
ATOM 1605 C C . PRO A 1 204 ? 4.232 0.737 -19.230 1.00 69.56 204 PRO A C 1
ATOM 1607 O O . PRO A 1 204 ? 3.747 1.823 -18.898 1.00 69.56 204 PRO A O 1
ATOM 1610 N N . VAL A 1 205 ? 3.522 -0.209 -19.847 1.00 78.25 205 VAL A N 1
ATOM 1611 C CA . VAL A 1 205 ? 2.062 -0.161 -19.942 1.00 78.25 205 VAL A CA 1
ATOM 1612 C C . VAL A 1 205 ? 1.531 -0.746 -18.649 1.00 78.25 205 VAL A C 1
ATOM 1614 O O . VAL A 1 205 ? 1.758 -1.919 -18.374 1.00 78.25 205 VAL A O 1
ATOM 1617 N N . TRP A 1 206 ? 0.858 0.087 -17.862 1.00 85.75 206 TRP A N 1
ATOM 1618 C CA . TRP A 1 206 ? 0.209 -0.368 -16.644 1.00 85.75 206 TRP A CA 1
ATOM 1619 C C . TRP A 1 206 ? -1.185 -0.887 -16.969 1.00 85.75 206 TRP A C 1
ATOM 1621 O O . TRP A 1 206 ? -1.924 -0.301 -17.768 1.00 85.75 206 TRP A O 1
ATOM 1631 N N . HIS A 1 207 ? -1.557 -1.959 -16.294 1.00 89.00 207 HIS A N 1
ATOM 1632 C CA . HIS A 1 207 ? -2.888 -2.529 -16.266 1.00 89.00 207 HIS A CA 1
ATOM 1633 C C . HIS A 1 207 ? -3.458 -2.393 -14.858 1.00 89.00 207 HIS A C 1
ATOM 1635 O O . HIS A 1 207 ? -2.743 -2.134 -13.888 1.00 89.00 207 HIS A O 1
ATOM 1641 N N . TRP A 1 208 ? -4.772 -2.549 -14.738 1.00 92.69 208 TRP A N 1
ATOM 1642 C CA . TRP A 1 208 ? -5.400 -2.649 -13.433 1.00 92.69 208 TRP A CA 1
ATOM 1643 C C . TRP A 1 208 ? -6.518 -3.679 -13.429 1.00 92.69 208 TRP A C 1
ATOM 1645 O O . TRP A 1 208 ? -7.100 -4.002 -14.464 1.00 92.69 208 TRP A O 1
ATOM 1655 N N . LEU A 1 209 ? -6.814 -4.189 -12.241 1.00 93.81 209 LEU A N 1
ATOM 1656 C CA . LEU A 1 209 ? -7.977 -5.021 -11.965 1.00 93.81 209 LEU A CA 1
ATOM 1657 C C . LEU A 1 209 ? -8.493 -4.750 -10.557 1.00 93.81 209 LEU A C 1
ATOM 1659 O O . LEU A 1 209 ? -7.772 -4.222 -9.713 1.00 93.81 209 LEU A O 1
ATOM 1663 N N . THR A 1 210 ? -9.742 -5.132 -10.308 1.00 93.44 210 THR A N 1
ATOM 1664 C CA . THR A 1 210 ? -10.382 -5.012 -8.996 1.00 93.44 210 THR A CA 1
ATOM 1665 C C . THR A 1 210 ? -10.867 -6.369 -8.492 1.00 93.44 210 THR A C 1
ATOM 1667 O O . THR A 1 210 ? -11.205 -7.259 -9.283 1.00 93.44 210 THR A O 1
ATOM 1670 N N . ARG A 1 211 ? -10.873 -6.543 -7.171 1.00 94.25 211 ARG A N 1
ATOM 1671 C CA . ARG A 1 211 ? -11.419 -7.697 -6.454 1.00 94.25 211 ARG A CA 1
ATOM 1672 C C . ARG A 1 211 ? -12.155 -7.223 -5.209 1.00 94.25 211 ARG A C 1
ATOM 1674 O O . ARG A 1 211 ? -11.743 -6.273 -4.554 1.00 94.25 211 ARG A O 1
ATOM 1681 N N . GLU A 1 212 ? -13.215 -7.934 -4.849 1.00 91.12 212 GLU A N 1
ATOM 1682 C CA . GLU A 1 212 ? -14.054 -7.602 -3.689 1.00 91.12 212 GLU A CA 1
ATOM 1683 C C . GLU A 1 212 ? -13.382 -7.917 -2.341 1.00 91.12 212 GLU A C 1
ATOM 1685 O O . GLU A 1 212 ? -13.872 -7.519 -1.289 1.00 91.12 212 GLU A O 1
ATOM 1690 N N . ASN A 1 213 ? -12.278 -8.672 -2.348 1.00 91.94 213 ASN A N 1
ATOM 1691 C CA . ASN A 1 213 ? -11.545 -9.050 -1.145 1.00 91.94 213 ASN A CA 1
ATOM 1692 C C . ASN A 1 213 ? -10.072 -9.382 -1.444 1.00 91.94 213 ASN A C 1
ATOM 1694 O O . ASN A 1 213 ? -9.676 -9.612 -2.591 1.00 91.94 213 ASN A O 1
ATOM 1698 N N . ALA A 1 214 ? -9.265 -9.432 -0.382 1.00 93.81 214 ALA A N 1
ATOM 1699 C CA . ALA A 1 214 ? -7.833 -9.702 -0.460 1.00 93.81 214 ALA A CA 1
ATOM 1700 C C . ALA A 1 214 ? -7.504 -11.113 -0.986 1.00 93.81 214 ALA A C 1
ATOM 1702 O O . ALA A 1 214 ? -6.526 -11.279 -1.712 1.00 93.81 214 ALA A O 1
ATOM 1703 N N . THR A 1 215 ? -8.324 -12.123 -0.680 1.00 94.75 215 THR A N 1
ATOM 1704 C CA . THR A 1 215 ? -8.120 -13.503 -1.153 1.00 94.75 215 THR A CA 1
ATOM 1705 C C . THR A 1 215 ? -8.239 -13.604 -2.671 1.00 94.75 215 THR A C 1
ATOM 1707 O O . THR A 1 215 ? -7.354 -14.158 -3.317 1.00 94.75 215 THR A O 1
ATOM 1710 N N . GLY A 1 216 ? -9.266 -12.992 -3.263 1.00 93.56 216 GLY A N 1
ATOM 1711 C CA . GLY A 1 216 ? -9.430 -12.951 -4.715 1.00 93.56 216 GLY A CA 1
ATOM 1712 C C . GLY A 1 216 ? -8.296 -12.196 -5.411 1.00 93.56 216 GLY A C 1
ATOM 1713 O O . GLY A 1 216 ? -7.970 -12.494 -6.559 1.00 93.56 216 GLY A O 1
ATOM 1714 N N . LEU A 1 217 ? -7.660 -11.237 -4.727 1.00 93.75 217 LEU A N 1
ATOM 1715 C CA . LEU A 1 217 ? -6.452 -10.586 -5.231 1.00 93.75 217 LEU A CA 1
ATOM 1716 C C . LEU A 1 217 ? -5.230 -11.512 -5.168 1.00 93.75 217 LEU A C 1
ATOM 1718 O O . LEU A 1 217 ? -4.472 -11.589 -6.132 1.00 93.75 217 LEU A O 1
ATOM 1722 N N . LEU A 1 218 ? -5.060 -12.248 -4.066 1.00 94.50 218 LEU A N 1
ATOM 1723 C CA . LEU A 1 218 ? -3.989 -13.233 -3.895 1.00 94.50 218 LEU A CA 1
ATOM 1724 C C . LEU A 1 218 ? -4.029 -14.321 -4.978 1.00 94.50 218 LEU A C 1
ATOM 1726 O O . LEU A 1 218 ? -2.987 -14.702 -5.511 1.00 94.50 218 LEU A O 1
ATOM 1730 N N . GLU A 1 219 ? -5.224 -14.809 -5.315 1.00 92.44 219 GLU A N 1
ATOM 1731 C CA . GLU A 1 219 ? -5.423 -15.789 -6.387 1.00 92.44 219 GLU A CA 1
ATOM 1732 C C . GLU A 1 219 ? -4.885 -15.275 -7.724 1.00 92.44 219 GLU A C 1
ATOM 1734 O O . GLU A 1 219 ? -4.179 -16.000 -8.421 1.00 92.44 219 GLU A O 1
ATOM 1739 N N . VAL A 1 220 ? -5.137 -14.004 -8.047 1.00 92.00 220 VAL A N 1
ATOM 1740 C CA . VAL A 1 220 ? -4.623 -13.376 -9.270 1.00 92.00 220 VAL A CA 1
ATOM 1741 C C . VAL A 1 220 ? -3.108 -13.210 -9.233 1.00 92.00 220 VAL A C 1
ATOM 1743 O O . VAL A 1 220 ? -2.444 -13.483 -10.228 1.00 92.00 220 VAL A O 1
ATOM 1746 N N . LEU A 1 221 ? -2.542 -12.803 -8.095 1.00 90.38 221 LEU A N 1
ATOM 1747 C CA . LEU A 1 221 ? -1.088 -12.679 -7.949 1.00 90.38 221 LEU A CA 1
ATOM 1748 C C . LEU A 1 221 ? -0.370 -14.013 -8.196 1.00 90.38 221 LEU A C 1
ATOM 1750 O O . LEU A 1 221 ? 0.704 -14.030 -8.793 1.00 90.38 221 LEU A O 1
ATOM 1754 N N . ASN A 1 222 ? -0.972 -15.126 -7.769 1.00 89.81 222 ASN A N 1
ATOM 1755 C CA . ASN A 1 222 ? -0.396 -16.462 -7.921 1.00 89.81 222 ASN A CA 1
ATOM 1756 C C . ASN A 1 222 ? -0.695 -17.115 -9.281 1.00 89.81 222 ASN A C 1
ATOM 1758 O O . ASN A 1 222 ? 0.155 -17.831 -9.810 1.00 89.81 222 ASN A O 1
ATOM 1762 N N . ALA A 1 223 ? -1.877 -16.882 -9.857 1.00 87.38 223 ALA A N 1
ATOM 1763 C CA . ALA A 1 223 ? -2.270 -17.436 -11.155 1.00 87.38 223 ALA A CA 1
ATOM 1764 C C . ALA A 1 223 ? -1.772 -16.599 -12.350 1.00 87.38 223 ALA A C 1
ATOM 1766 O O . ALA A 1 223 ? -1.705 -17.105 -13.472 1.00 87.38 223 ALA A O 1
ATOM 1767 N N . GLY A 1 224 ? -1.423 -15.331 -12.116 1.00 83.75 224 GLY A N 1
ATOM 1768 C CA . GLY A 1 224 ? -1.227 -14.331 -13.160 1.00 83.75 224 GLY A CA 1
ATOM 1769 C C . GLY A 1 224 ? -2.553 -13.794 -13.714 1.00 83.75 224 GLY A C 1
ATOM 1770 O O . GLY A 1 224 ? -3.644 -14.199 -13.310 1.00 83.75 224 GLY A O 1
ATOM 1771 N N . HIS A 1 225 ? -2.460 -12.873 -14.673 1.00 79.50 225 HIS A N 1
ATOM 1772 C CA . HIS A 1 225 ? -3.615 -12.315 -15.382 1.00 79.50 225 HIS A CA 1
ATOM 1773 C C . HIS A 1 225 ? -3.367 -12.344 -16.889 1.00 79.50 225 HIS A C 1
ATOM 1775 O O . HIS A 1 225 ? -2.299 -11.947 -17.337 1.00 79.50 225 HIS A O 1
ATOM 1781 N N . GLU A 1 226 ? -4.326 -12.837 -17.680 1.00 75.44 226 GLU A N 1
ATOM 1782 C CA . GLU A 1 226 ? -4.228 -12.870 -19.154 1.00 75.44 226 GLU A CA 1
ATOM 1783 C C . GLU A 1 226 ? -2.916 -13.482 -19.693 1.00 75.44 226 GLU A C 1
ATOM 1785 O O . GLU A 1 226 ? -2.391 -13.066 -20.720 1.00 75.44 226 GLU A O 1
ATOM 1790 N N . LYS A 1 227 ? -2.402 -14.527 -19.025 1.00 67.06 227 LYS A N 1
ATOM 1791 C CA . LYS A 1 227 ? -1.116 -15.204 -19.324 1.00 67.06 227 LYS A CA 1
ATOM 1792 C C . LYS A 1 227 ? 0.143 -14.392 -18.977 1.00 67.06 227 LYS A C 1
ATOM 1794 O O . LYS A 1 227 ? 1.245 -14.834 -19.298 1.00 67.06 227 LYS A O 1
ATOM 1799 N N . HIS A 1 228 ? 0.004 -13.262 -18.290 1.00 71.12 228 HIS A N 1
ATOM 1800 C CA . HIS A 1 228 ? 1.114 -12.480 -17.757 1.00 71.12 228 HIS A CA 1
ATOM 1801 C C . HIS A 1 228 ? 1.377 -12.829 -16.287 1.00 71.12 228 HIS A C 1
ATOM 1803 O O . HIS A 1 228 ? 0.470 -12.800 -15.450 1.00 71.12 228 HIS A O 1
ATOM 1809 N N . THR A 1 229 ? 2.637 -13.135 -15.965 1.00 78.06 229 THR A N 1
ATOM 1810 C CA . THR A 1 229 ? 3.105 -13.190 -14.575 1.00 78.06 229 THR A CA 1
ATOM 1811 C C . THR A 1 229 ? 3.179 -11.771 -14.021 1.00 78.06 229 THR A C 1
ATOM 1813 O O . THR A 1 229 ? 3.835 -10.908 -14.602 1.00 78.06 229 THR A O 1
ATOM 1816 N N . ILE A 1 230 ? 2.555 -11.545 -12.867 1.00 82.62 230 ILE A N 1
ATOM 1817 C CA . ILE A 1 230 ? 2.565 -10.253 -12.182 1.00 82.62 230 ILE A CA 1
ATOM 1818 C C . ILE A 1 230 ? 3.810 -10.179 -11.290 1.00 82.62 230 ILE A C 1
ATOM 1820 O O . ILE A 1 230 ? 3.908 -10.883 -10.287 1.00 82.62 230 ILE A O 1
ATOM 1824 N N . GLN A 1 231 ? 4.786 -9.356 -11.681 1.00 75.00 231 GLN A N 1
ATOM 1825 C CA . GLN A 1 231 ? 6.069 -9.230 -10.970 1.00 75.00 231 GLN A CA 1
ATOM 1826 C C . GLN A 1 231 ? 6.193 -7.921 -10.189 1.00 75.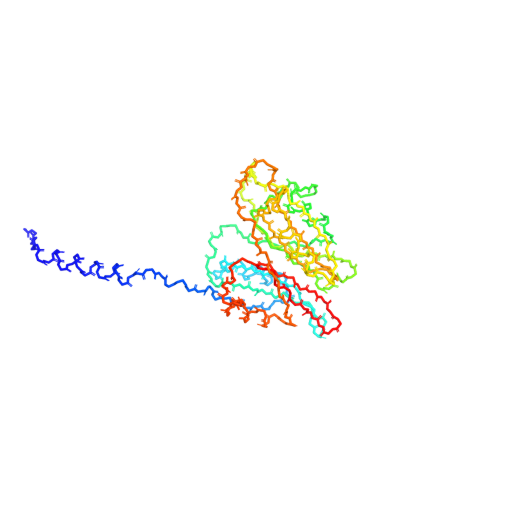00 231 GLN A C 1
ATOM 1828 O O . GLN A 1 231 ? 6.669 -7.922 -9.058 1.00 75.00 231 GLN A O 1
ATOM 1833 N N . ASN A 1 232 ? 5.742 -6.815 -10.779 1.00 81.56 232 ASN A N 1
ATOM 1834 C CA . ASN A 1 232 ? 5.730 -5.499 -10.156 1.00 81.56 232 ASN A CA 1
ATOM 1835 C C . ASN A 1 232 ? 4.288 -5.037 -10.076 1.00 81.56 232 ASN A C 1
ATOM 1837 O O . ASN A 1 232 ? 3.606 -5.006 -11.090 1.00 81.56 232 ASN A O 1
ATOM 1841 N N . PHE A 1 233 ? 3.822 -4.697 -8.882 1.00 91.25 233 PHE A N 1
ATOM 1842 C CA . PHE A 1 233 ? 2.459 -4.224 -8.719 1.00 91.25 233 PHE A CA 1
ATOM 1843 C C . PHE A 1 233 ? 2.320 -3.318 -7.510 1.00 91.25 233 PHE A C 1
ATOM 1845 O O . PHE A 1 233 ? 3.194 -3.278 -6.645 1.00 91.25 233 PHE A O 1
ATOM 1852 N N . ARG A 1 234 ? 1.208 -2.592 -7.447 1.00 93.75 234 ARG A N 1
ATOM 1853 C CA . ARG A 1 234 ? 0.778 -1.812 -6.288 1.00 93.75 234 ARG A CA 1
ATOM 1854 C C . ARG A 1 234 ? -0.667 -2.135 -5.958 1.00 93.75 234 ARG A C 1
ATOM 1856 O O . ARG A 1 234 ? -1.460 -2.436 -6.849 1.00 93.75 234 ARG A O 1
ATOM 1863 N N . ILE A 1 235 ? -0.981 -2.095 -4.668 1.00 94.62 235 ILE A N 1
ATOM 1864 C CA . ILE A 1 235 ? -2.300 -2.443 -4.146 1.00 94.62 235 ILE A CA 1
ATOM 1865 C C . ILE A 1 235 ? -2.899 -1.210 -3.491 1.00 94.62 235 ILE A C 1
ATOM 1867 O O . ILE A 1 235 ? -2.307 -0.632 -2.587 1.00 94.62 235 ILE A O 1
ATOM 1871 N N . ALA A 1 236 ? -4.110 -0.857 -3.899 1.00 94.31 236 ALA A N 1
ATOM 1872 C CA . ALA A 1 236 ? -4.940 0.102 -3.193 1.00 94.31 236 ALA A CA 1
ATOM 1873 C C . ALA A 1 236 ? -6.186 -0.605 -2.665 1.00 94.31 236 ALA A C 1
ATOM 1875 O O . ALA A 1 236 ? -6.843 -1.335 -3.400 1.00 94.31 236 ALA A O 1
ATOM 1876 N N . ALA A 1 237 ? -6.527 -0.369 -1.403 1.00 93.69 237 ALA A N 1
ATOM 1877 C CA . ALA A 1 237 ? -7.807 -0.776 -0.843 1.00 93.69 237 ALA A CA 1
ATOM 1878 C C . ALA A 1 237 ? -8.651 0.467 -0.584 1.00 93.69 237 ALA A C 1
ATOM 1880 O O . ALA A 1 237 ? -8.195 1.382 0.103 1.00 93.69 237 ALA A O 1
ATOM 1881 N N . ILE A 1 238 ? -9.855 0.508 -1.153 1.00 90.62 238 ILE A N 1
ATOM 1882 C CA . ILE A 1 238 ? -10.784 1.623 -0.969 1.00 90.62 238 ILE A CA 1
ATOM 1883 C C . ILE A 1 238 ? -12.062 1.103 -0.302 1.00 90.62 238 ILE A C 1
ATOM 1885 O O . ILE A 1 238 ? -12.653 0.138 -0.793 1.00 90.62 238 ILE A O 1
ATOM 1889 N N . PRO A 1 239 ? -12.489 1.706 0.823 1.00 85.19 239 PRO A N 1
ATOM 1890 C CA . PRO A 1 239 ? -13.793 1.439 1.412 1.00 85.19 239 PRO A CA 1
ATOM 1891 C C . PRO A 1 239 ? -14.933 1.750 0.431 1.00 85.19 239 PRO A C 1
ATOM 1893 O O . PRO A 1 239 ? -15.028 2.856 -0.094 1.00 85.19 239 PRO A O 1
ATOM 1896 N N . GLU A 1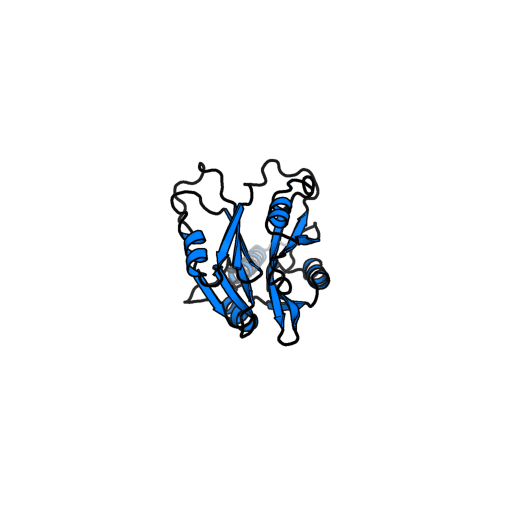 240 ? -15.830 0.788 0.240 1.00 81.56 240 GLU A N 1
ATOM 1897 C CA . GLU A 1 240 ? -17.045 0.885 -0.570 1.00 81.56 240 GLU A CA 1
ATOM 1898 C C . GLU A 1 240 ? -18.288 0.631 0.306 1.00 81.56 240 GLU A C 1
ATOM 1900 O O . GLU A 1 240 ? -18.173 0.028 1.377 1.00 81.56 240 GLU A O 1
ATOM 1905 N N . PRO A 1 241 ? -19.506 1.018 -0.121 1.00 78.62 241 PRO A N 1
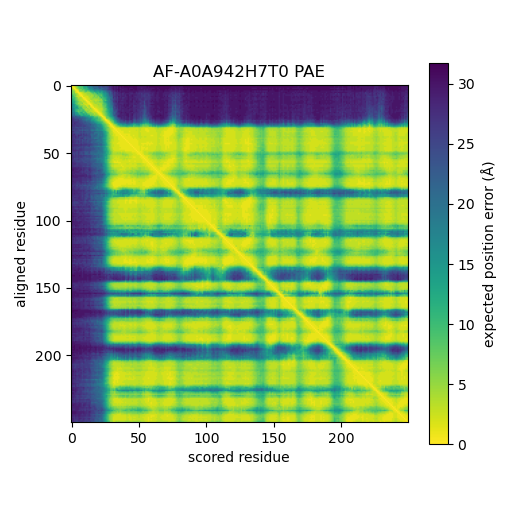ATOM 1906 C CA . PRO A 1 241 ? -20.727 0.720 0.637 1.00 78.62 241 PRO A CA 1
ATOM 1907 C C . PRO A 1 241 ? -20.935 -0.776 0.929 1.00 78.62 241 PRO A C 1
ATOM 1909 O O . PRO A 1 241 ? -21.501 -1.129 1.960 1.00 78.62 241 PRO A O 1
ATOM 1912 N N . SER A 1 242 ? -20.474 -1.651 0.030 1.00 78.75 242 SER A N 1
ATOM 1913 C CA . SER A 1 242 ? -20.562 -3.112 0.134 1.00 78.75 242 SER A CA 1
ATOM 1914 C C . SER A 1 242 ? -19.382 -3.760 0.872 1.00 78.75 242 SER A C 1
ATOM 1916 O O . SER A 1 242 ? -19.431 -4.960 1.138 1.00 78.75 242 SER A O 1
ATOM 1918 N N . GLY A 1 243 ? -18.326 -3.011 1.215 1.00 84.50 243 GLY A N 1
ATOM 1919 C CA . GLY A 1 243 ? -17.122 -3.579 1.821 1.00 84.50 243 GLY A CA 1
ATOM 1920 C C . GLY A 1 243 ? -15.853 -2.780 1.538 1.00 84.50 243 GLY A C 1
ATOM 1921 O O . GLY A 1 243 ? -15.794 -1.573 1.725 1.00 84.50 243 GLY A O 1
ATOM 1922 N N . THR A 1 244 ? -14.776 -3.456 1.157 1.00 89.19 244 THR A N 1
ATOM 1923 C CA . THR A 1 244 ? -13.526 -2.813 0.733 1.00 89.19 244 THR A CA 1
ATOM 1924 C C . THR A 1 244 ? -13.097 -3.469 -0.562 1.00 89.19 244 THR A C 1
ATOM 1926 O O . THR A 1 244 ? -12.845 -4.671 -0.570 1.00 89.19 244 THR A O 1
ATOM 1929 N N . ALA A 1 245 ? -13.004 -2.693 -1.635 1.00 91.69 245 ALA A N 1
ATOM 1930 C CA . ALA A 1 245 ? -12.483 -3.192 -2.895 1.00 91.69 245 ALA A CA 1
ATOM 1931 C C . ALA A 1 245 ? -10.965 -3.054 -2.940 1.00 91.69 245 ALA A C 1
ATOM 1933 O O . ALA A 1 245 ? -10.390 -2.061 -2.488 1.00 91.69 245 ALA A O 1
ATOM 1934 N N . PHE A 1 246 ? -10.331 -4.067 -3.515 1.00 94.75 246 PHE A N 1
ATOM 1935 C CA . PHE A 1 246 ? -8.895 -4.165 -3.691 1.00 94.75 246 PHE A CA 1
ATOM 1936 C C . PHE A 1 246 ? -8.556 -3.991 -5.164 1.00 94.75 246 PHE A C 1
ATOM 1938 O O . PHE A 1 246 ? -8.918 -4.811 -6.006 1.00 94.75 246 PHE A O 1
ATOM 1945 N N . TYR A 1 247 ? -7.822 -2.928 -5.454 1.00 94.75 247 TYR A N 1
ATOM 1946 C CA . TYR A 1 247 ? -7.341 -2.575 -6.776 1.00 94.75 247 TYR A CA 1
ATOM 1947 C C . TYR A 1 247 ? -5.873 -2.963 -6.889 1.00 94.75 247 TYR A C 1
ATOM 1949 O O . TYR A 1 247 ? -5.056 -2.581 -6.049 1.00 94.75 247 TYR A O 1
ATOM 1957 N N . LEU A 1 248 ? -5.543 -3.703 -7.939 1.00 94.75 248 LEU A N 1
ATOM 1958 C CA . LEU A 1 248 ? -4.180 -4.069 -8.294 1.00 94.75 248 LEU A CA 1
ATOM 1959 C C . LEU A 1 248 ? -3.791 -3.324 -9.558 1.00 94.75 248 LEU A C 1
ATOM 1961 O O . LEU A 1 248 ? -4.477 -3.454 -10.566 1.00 94.75 248 LEU A O 1
ATOM 1965 N N . PHE A 1 249 ? -2.684 -2.596 -9.498 1.00 93.25 249 PHE A N 1
ATOM 1966 C CA . PHE A 1 249 ? -2.038 -1.955 -10.641 1.00 93.25 249 PHE A CA 1
ATOM 1967 C C . PHE A 1 249 ? -0.739 -2.702 -10.925 1.00 93.25 249 PHE A C 1
ATOM 1969 O O . PHE A 1 249 ? 0.042 -2.868 -9.988 1.00 93.25 249 PHE A O 1
ATOM 1976 N N . TYR A 1 250 ? -0.512 -3.171 -12.152 1.00 89.88 250 TYR A N 1
ATOM 1977 C CA . TYR A 1 250 ? 0.627 -4.030 -12.509 1.00 89.88 250 TYR A CA 1
ATOM 1978 C C . TYR A 1 250 ? 1.079 -3.864 -13.962 1.00 89.88 250 TYR A C 1
ATOM 1980 O O . TYR A 1 250 ? 0.312 -3.258 -14.745 1.00 89.88 250 TYR A O 1
#

pLDDT: mean 78.67, std 17.34, range [38.62, 97.19]